Protein AF-A0A1I1WJ12-F1 (afdb_monomer_lite)

Organism: NCBI:txid673379

pLDDT: mean 83.32, std 11.8, range [38.59, 96.56]

Secondary structure (DSSP, 8-state):
-HHHHHHHHHTS--HHHHHHHHHHHHHHHHHHHHHHHHHHHHHHH-TTS--S---SSTTHHHHHHHHHHHHHHHTS-HHHHHHHHHHHHHHHHHHHHHHHH--S------HHHHTHHHHHHHHHHHHHHHEE-STTSPPPPPSSS--S-SSEEHHHHHHHHHHHHHHHHHHHHHHPPPHHHHHHHHHHS---------

Foldseek 3Di:
DVVVVVVVVLPPPDPVNVLVVLLVQLLVLLVCLVVLLCVLQCCVLPVPDDDPDDDPDRSPVSLVSNLVSLLSLLLRALQNLQCNLVVVLVVVVVVVCCVVVDPDPDDDDDCLLVVLSNVLSVVSNVLSQQEQNDPPDPRDQHPPDGGNPHPHYSVNSSVVSSVSSVVSSVSSNVSRDHSVVVVVVVVVPPPPDPPPPD

InterPro domains:
  IPR052962 Amino Acid Transporter AGT Superfamily [PTHR47547] (3-190)

Sequence (198 aa):
LLMFVVGCFFFLPFPAWSKFIGFITSAFAVSFAPGCLVVGAMRRQLPDQDRPFRLPGGDTIPLLAFFSSNLLVFWSTWSINEKMLIGLLVGYVVFVIYHVTTKHDTPPVDFKAGSWFPVWLAGMLALSYFGEVTPNQPADAGLVLQGGDGPIGVGLGALIIVVWSVLIYYYAMAVRLPSRRVASYVEKTPTDAPNTAG

Structure (mmCIF, N/CA/C/O backbone):
data_AF-A0A1I1WJ12-F1
#
_entry.id   AF-A0A1I1WJ12-F1
#
loop_
_atom_site.group_PDB
_atom_site.id
_atom_site.type_symbol
_atom_site.label_atom_id
_atom_site.label_alt_id
_atom_site.label_comp_id
_atom_site.label_asym_id
_atom_site.label_entity_id
_atom_site.label_seq_id
_atom_site.pdbx_PDB_ins_code
_atom_site.Cartn_x
_atom_site.Cartn_y
_atom_site.Cartn_z
_atom_site.occupancy
_atom_site.B_iso_or_equiv
_atom_site.auth_seq_id
_atom_site.auth_comp_id
_atom_site.auth_asym_id
_atom_site.auth_atom_id
_atom_site.pdbx_PDB_model_num
ATOM 1 N N . LEU A 1 1 ? 3.560 34.381 -10.776 1.00 77.19 1 LEU A N 1
ATOM 2 C CA . LEU A 1 1 ? 4.722 34.661 -11.655 1.00 77.19 1 LEU A CA 1
ATOM 3 C C . LEU A 1 1 ? 5.833 33.625 -11.485 1.00 77.19 1 LEU A C 1
ATOM 5 O O . LEU A 1 1 ? 6.104 32.925 -12.446 1.00 77.19 1 LEU A O 1
ATOM 9 N N . LEU A 1 2 ? 6.383 33.420 -10.280 1.00 84.75 2 LEU A N 1
ATOM 10 C CA . LEU A 1 2 ? 7.379 32.362 -10.020 1.00 84.75 2 LEU A CA 1
ATOM 11 C C . LEU A 1 2 ? 6.891 30.957 -10.437 1.00 84.75 2 LEU A C 1
ATOM 13 O O . LEU A 1 2 ? 7.524 30.309 -11.259 1.00 84.75 2 LEU A O 1
ATOM 17 N N . MET A 1 3 ? 5.715 30.531 -9.959 1.00 84.50 3 MET A N 1
ATOM 18 C CA . MET A 1 3 ? 5.103 29.237 -10.325 1.00 84.50 3 MET A CA 1
ATOM 19 C C . MET A 1 3 ? 4.821 29.098 -11.829 1.00 84.50 3 MET A C 1
ATOM 21 O O . MET A 1 3 ? 4.857 27.998 -12.363 1.00 84.50 3 MET A O 1
ATOM 25 N N . PHE A 1 4 ? 4.567 30.214 -12.520 1.00 86.62 4 PHE A N 1
ATOM 26 C CA . PHE A 1 4 ? 4.317 30.231 -13.962 1.00 86.62 4 PHE A CA 1
ATOM 27 C C . PHE A 1 4 ? 5.614 29.999 -14.747 1.00 86.62 4 PHE A C 1
ATOM 29 O O . PHE A 1 4 ? 5.659 29.134 -15.613 1.00 86.62 4 PHE A O 1
ATOM 36 N N . VAL A 1 5 ? 6.693 30.700 -14.384 1.00 87.25 5 VAL A N 1
ATOM 37 C CA . VAL A 1 5 ? 8.019 30.528 -15.003 1.00 87.25 5 VAL A CA 1
ATOM 38 C C . VAL A 1 5 ? 8.581 29.133 -14.723 1.00 87.25 5 VAL A C 1
ATOM 40 O O . VAL A 1 5 ? 9.084 28.478 -15.633 1.00 87.25 5 VAL A O 1
ATOM 43 N N . VAL A 1 6 ? 8.434 28.642 -13.488 1.00 81.94 6 VAL A N 1
ATOM 44 C CA . VAL A 1 6 ? 8.812 27.270 -13.119 1.00 81.94 6 VAL A CA 1
ATOM 45 C C . VAL A 1 6 ? 7.968 26.255 -13.898 1.00 81.94 6 VAL A C 1
ATOM 47 O O . VAL A 1 6 ? 8.523 25.328 -14.477 1.00 81.94 6 VAL A O 1
ATOM 50 N N . GLY A 1 7 ? 6.651 26.459 -14.005 1.00 78.62 7 GLY A N 1
ATOM 51 C CA . GLY A 1 7 ? 5.763 25.605 -14.798 1.00 78.62 7 GLY A CA 1
ATOM 52 C C . GLY A 1 7 ? 6.168 25.513 -16.274 1.00 78.62 7 GLY A C 1
ATOM 53 O O . GLY A 1 7 ? 6.273 24.411 -16.805 1.00 78.62 7 GLY A O 1
ATOM 54 N N . CYS A 1 8 ? 6.476 26.640 -16.926 1.00 82.31 8 CYS A N 1
ATOM 55 C CA . CYS A 1 8 ? 6.954 26.657 -18.314 1.00 82.31 8 CYS A CA 1
ATOM 56 C C . CYS A 1 8 ? 8.292 25.922 -18.497 1.00 82.31 8 CYS A C 1
ATOM 58 O O . CYS A 1 8 ? 8.480 25.247 -19.506 1.00 82.31 8 CYS A O 1
ATOM 60 N N . PHE A 1 9 ? 9.206 26.013 -17.525 1.00 79.44 9 PHE A N 1
ATOM 61 C CA . PHE A 1 9 ? 10.487 25.303 -17.567 1.00 79.44 9 PHE A CA 1
ATOM 62 C C . PHE A 1 9 ? 10.318 23.777 -17.457 1.00 79.44 9 PHE A C 1
ATOM 64 O O . PHE A 1 9 ? 11.009 23.031 -18.144 1.00 79.44 9 PHE A O 1
ATOM 71 N N . PHE A 1 10 ? 9.369 23.303 -16.642 1.00 69.56 10 PHE A N 1
ATOM 72 C CA . PHE A 1 10 ? 9.069 21.872 -16.494 1.00 69.56 10 PHE A CA 1
ATOM 73 C C . PHE A 1 10 ? 8.305 21.264 -17.683 1.00 69.56 10 PHE A C 1
ATOM 75 O O . PHE A 1 10 ? 8.353 20.051 -17.862 1.00 69.56 10 PHE A O 1
ATOM 82 N N . PHE A 1 11 ? 7.628 22.082 -18.497 1.00 72.50 11 PHE A N 1
ATOM 83 C CA . PHE A 1 11 ? 6.927 21.646 -19.716 1.00 72.50 11 PHE A CA 1
ATOM 84 C C . PHE A 1 11 ? 7.854 21.389 -20.914 1.00 72.50 11 PHE A C 1
ATOM 86 O O . PHE A 1 11 ? 7.422 20.813 -21.914 1.00 72.50 11 PHE A O 1
ATOM 93 N N . LEU A 1 12 ? 9.120 21.812 -20.840 1.00 77.69 12 LEU A N 1
ATOM 94 C CA . LEU A 1 12 ? 10.132 21.409 -21.815 1.00 77.69 12 LEU A CA 1
ATOM 95 C C . LEU A 1 12 ? 10.284 19.875 -21.780 1.00 77.69 12 LEU A C 1
ATOM 97 O O . LEU A 1 12 ? 10.202 19.290 -20.698 1.00 77.69 12 LEU A O 1
ATOM 101 N N . PRO A 1 13 ? 10.509 19.203 -22.929 1.00 69.19 13 PRO A N 1
ATOM 102 C CA . PRO A 1 13 ? 10.509 17.744 -23.042 1.00 69.19 13 PRO A CA 1
ATOM 103 C C . PRO A 1 13 ? 11.792 17.133 -22.457 1.00 69.19 13 PRO A C 1
ATOM 105 O O . PRO A 1 13 ? 12.586 16.496 -23.146 1.00 69.19 13 PRO A O 1
ATOM 108 N N . PHE A 1 14 ? 12.016 17.342 -21.163 1.00 66.88 14 PHE A N 1
ATOM 109 C CA . PHE A 1 14 ? 13.088 16.721 -20.412 1.00 66.88 14 PHE A CA 1
ATOM 110 C C . PHE A 1 14 ? 12.594 15.377 -19.852 1.00 66.88 14 PHE A C 1
ATOM 112 O O . PHE A 1 14 ? 11.534 15.334 -19.220 1.00 66.88 14 PHE A O 1
ATOM 119 N N . PRO A 1 15 ? 13.363 14.278 -19.989 1.00 65.88 15 PRO A N 1
ATOM 120 C CA . PRO A 1 15 ? 13.000 12.957 -19.457 1.00 65.88 15 PRO A CA 1
ATOM 121 C C . PRO A 1 15 ? 12.655 12.956 -17.957 1.00 65.88 15 PRO A C 1
ATOM 123 O O . PRO A 1 15 ? 11.903 12.105 -17.483 1.00 65.88 15 PRO A O 1
ATOM 126 N N . ALA A 1 16 ? 13.183 13.930 -17.209 1.00 69.38 16 ALA A N 1
ATOM 127 C CA . ALA A 1 16 ? 12.915 14.118 -15.789 1.00 69.38 16 ALA A CA 1
ATOM 128 C C . ALA A 1 16 ? 11.434 14.406 -15.478 1.00 69.38 16 ALA A C 1
ATOM 130 O O . ALA A 1 16 ? 10.934 13.924 -14.463 1.00 69.38 16 ALA A O 1
ATOM 131 N N . TRP A 1 17 ? 10.715 15.137 -16.341 1.00 75.62 17 TRP A N 1
ATOM 132 C CA . TRP A 1 17 ? 9.312 15.493 -16.098 1.00 75.62 17 TRP A CA 1
ATOM 133 C C . TRP A 1 17 ? 8.392 14.267 -16.135 1.00 75.62 17 TRP A C 1
ATOM 135 O O . TRP A 1 17 ? 7.598 14.063 -15.217 1.00 75.62 17 TRP A O 1
ATOM 145 N N . SER A 1 18 ? 8.569 13.398 -17.135 1.00 75.44 18 SER A N 1
ATOM 146 C CA . SER A 1 18 ? 7.814 12.142 -17.250 1.00 75.44 18 SER A CA 1
ATOM 147 C C . SER A 1 18 ? 8.037 11.229 -16.034 1.00 75.44 18 SER A C 1
ATOM 149 O O . SER A 1 18 ? 7.078 10.747 -15.428 1.00 75.44 18 SER A O 1
ATOM 151 N N . LYS A 1 19 ? 9.296 11.076 -15.587 1.00 76.12 19 LYS A N 1
ATOM 152 C CA . LYS A 1 19 ? 9.626 10.285 -14.385 1.00 76.12 19 LYS A CA 1
ATOM 153 C C . LYS A 1 19 ? 9.027 10.882 -13.103 1.00 76.12 19 LYS A C 1
ATOM 155 O O . LYS A 1 19 ? 8.568 10.139 -12.238 1.00 76.12 19 LYS A O 1
ATOM 160 N N . PHE A 1 20 ? 8.999 12.209 -12.983 1.00 82.19 20 PHE A N 1
ATOM 161 C CA . PHE A 1 20 ? 8.419 12.906 -11.834 1.00 82.19 20 PHE A CA 1
ATOM 162 C C . PHE A 1 20 ? 6.897 12.742 -11.751 1.00 82.19 20 PHE A C 1
ATOM 164 O O . PHE A 1 20 ? 6.379 12.433 -10.678 1.00 82.19 20 PHE A O 1
ATOM 171 N N . ILE A 1 21 ? 6.184 12.894 -12.874 1.00 83.06 21 ILE A N 1
ATOM 172 C CA . ILE A 1 21 ? 4.733 12.664 -12.915 1.00 83.06 21 ILE A CA 1
ATOM 173 C C . ILE A 1 21 ? 4.418 11.217 -12.532 1.00 83.06 21 ILE A C 1
ATOM 175 O O . ILE A 1 21 ? 3.558 11.002 -11.683 1.00 83.06 21 ILE A O 1
ATOM 179 N N . GLY A 1 22 ? 5.142 10.237 -13.087 1.00 82.75 22 GLY A N 1
ATOM 180 C CA . GLY A 1 22 ? 4.948 8.826 -12.737 1.00 82.75 22 GLY A CA 1
ATOM 181 C C . GLY A 1 22 ? 5.095 8.562 -11.234 1.00 82.75 22 GLY A C 1
ATOM 182 O O . GLY A 1 22 ? 4.268 7.869 -10.636 1.00 82.75 22 GLY A O 1
ATOM 183 N N . PHE A 1 23 ? 6.093 9.184 -10.596 1.00 85.56 23 PHE A N 1
ATOM 184 C CA . PHE A 1 23 ? 6.277 9.105 -9.146 1.00 85.56 23 PHE A CA 1
ATOM 185 C C . PHE A 1 23 ? 5.107 9.723 -8.373 1.00 85.56 23 PHE A C 1
ATOM 187 O O . PHE A 1 23 ? 4.558 9.078 -7.482 1.00 85.56 23 PHE A O 1
ATOM 194 N N . ILE A 1 24 ? 4.687 10.942 -8.723 1.00 88.88 24 ILE A N 1
ATOM 195 C CA . ILE A 1 24 ? 3.578 11.627 -8.044 1.00 88.88 24 ILE A CA 1
ATOM 196 C C . ILE A 1 24 ? 2.267 10.853 -8.187 1.00 88.88 24 ILE A C 1
ATOM 198 O O . ILE A 1 24 ? 1.548 10.676 -7.204 1.00 88.88 24 ILE A O 1
ATOM 202 N N . THR A 1 25 ? 1.951 10.370 -9.388 1.00 89.94 25 THR A N 1
ATOM 203 C CA . THR A 1 25 ? 0.729 9.602 -9.641 1.00 89.94 25 THR A CA 1
ATOM 204 C C . THR A 1 25 ? 0.700 8.323 -8.805 1.00 89.94 25 THR A C 1
ATOM 206 O O . THR A 1 25 ? -0.316 8.033 -8.172 1.00 89.94 25 THR A O 1
ATOM 209 N N . SER A 1 26 ? 1.825 7.609 -8.722 1.00 88.88 26 SER A N 1
ATOM 210 C CA . SER A 1 26 ? 1.968 6.424 -7.863 1.00 88.88 26 SER A CA 1
ATOM 211 C C . SER A 1 26 ? 1.794 6.763 -6.386 1.00 88.88 26 SER A C 1
ATOM 213 O O . SER A 1 26 ? 1.053 6.089 -5.670 1.00 88.88 26 SER A O 1
ATOM 215 N N . ALA A 1 27 ? 2.440 7.839 -5.930 1.00 91.38 27 ALA A N 1
ATOM 216 C CA . ALA A 1 27 ? 2.385 8.281 -4.543 1.00 91.38 27 ALA A CA 1
ATOM 217 C C . ALA A 1 27 ? 0.958 8.662 -4.128 1.00 91.38 27 ALA A C 1
ATOM 219 O O . ALA A 1 27 ? 0.509 8.292 -3.040 1.00 91.38 27 ALA A O 1
ATOM 220 N N . PHE A 1 28 ? 0.209 9.339 -5.002 1.00 93.00 28 PHE A N 1
ATOM 221 C CA . PHE A 1 28 ? -1.204 9.624 -4.764 1.00 93.00 28 PHE A CA 1
ATOM 222 C C . PHE A 1 28 ? -2.054 8.355 -4.753 1.00 93.00 28 PHE A C 1
ATOM 224 O O . PHE A 1 28 ? -2.885 8.198 -3.857 1.00 93.00 28 PHE A O 1
ATOM 231 N N . ALA A 1 29 ? -1.829 7.424 -5.684 1.00 92.75 29 ALA A N 1
ATOM 232 C CA . ALA A 1 29 ? -2.556 6.158 -5.715 1.00 92.75 29 ALA A CA 1
ATOM 233 C C . ALA A 1 29 ? -2.383 5.370 -4.403 1.00 92.75 29 ALA A C 1
ATOM 235 O O . ALA A 1 29 ? -3.376 4.931 -3.814 1.00 92.75 29 ALA A O 1
ATOM 236 N N . VAL A 1 30 ? -1.146 5.270 -3.898 1.00 93.44 30 VAL A N 1
ATOM 237 C CA . VAL A 1 30 ? -0.833 4.640 -2.603 1.00 93.44 30 VAL A CA 1
ATOM 238 C C . VAL A 1 30 ? -1.462 5.400 -1.438 1.00 93.44 30 VAL A C 1
ATOM 240 O O . VAL A 1 30 ? -1.969 4.776 -0.512 1.00 93.44 30 VAL A O 1
ATOM 243 N N . SER A 1 31 ? -1.471 6.733 -1.484 1.00 93.69 31 SER A N 1
ATOM 244 C CA . SER A 1 31 ? -2.021 7.568 -0.408 1.00 93.69 31 SER A CA 1
ATOM 245 C C . SER A 1 31 ? -3.541 7.430 -0.272 1.00 93.69 31 SER A C 1
ATOM 247 O O . SER A 1 31 ? -4.064 7.416 0.841 1.00 93.69 31 SER A O 1
ATOM 249 N N . PHE A 1 32 ? -4.265 7.291 -1.388 1.00 92.19 32 PHE A N 1
ATOM 250 C CA . PHE A 1 32 ? -5.726 7.150 -1.376 1.00 92.19 32 PHE A CA 1
ATOM 251 C C . PHE A 1 32 ? -6.212 5.708 -1.177 1.00 92.19 32 PHE A C 1
ATOM 253 O O . PHE A 1 32 ? -7.325 5.511 -0.688 1.00 92.19 32 PHE A O 1
ATOM 260 N N . ALA A 1 33 ? -5.389 4.702 -1.485 1.00 94.00 33 ALA A N 1
ATOM 261 C CA . ALA A 1 33 ? -5.746 3.288 -1.354 1.00 94.00 33 ALA A CA 1
ATOM 262 C C . ALA A 1 33 ? -6.243 2.890 0.062 1.00 94.00 33 ALA A C 1
ATOM 264 O O . ALA A 1 33 ? -7.325 2.300 0.165 1.00 94.00 33 ALA A O 1
ATOM 265 N N . PRO A 1 34 ? -5.563 3.252 1.172 1.00 93.06 34 PRO A N 1
ATOM 266 C CA . PRO A 1 34 ? -6.069 3.014 2.525 1.00 93.06 34 PRO A CA 1
ATOM 267 C C . PRO A 1 34 ? -7.442 3.639 2.790 1.00 93.06 34 PRO A C 1
ATOM 269 O O . PRO A 1 34 ? -8.258 3.047 3.495 1.00 93.06 34 PRO A O 1
ATOM 272 N N . GLY A 1 35 ? -7.732 4.804 2.200 1.00 91.62 35 GLY A N 1
ATOM 273 C CA . GLY A 1 35 ? -9.015 5.492 2.360 1.00 91.62 35 GLY A CA 1
ATOM 274 C C . GLY A 1 35 ? -10.199 4.638 1.903 1.00 91.62 35 GLY A C 1
ATOM 275 O O . GLY A 1 35 ? -11.240 4.607 2.561 1.00 91.62 35 GLY A O 1
ATOM 276 N N . CYS A 1 36 ? -10.021 3.858 0.835 1.00 92.44 36 CYS A N 1
ATOM 277 C CA . CYS A 1 36 ? -11.025 2.908 0.361 1.00 92.44 36 CYS A CA 1
ATOM 278 C C . CYS A 1 36 ? -11.329 1.831 1.418 1.00 92.44 36 CYS A C 1
ATOM 280 O O . CYS A 1 36 ? -12.490 1.528 1.700 1.00 92.44 36 CYS A O 1
ATOM 282 N N . LEU A 1 37 ? -10.292 1.286 2.055 1.00 92.81 37 LEU A N 1
ATOM 283 C CA . LEU A 1 37 ? -10.425 0.266 3.099 1.00 92.81 37 LEU A CA 1
ATOM 284 C C . LEU A 1 37 ? -11.099 0.828 4.356 1.00 92.81 37 LEU A C 1
ATOM 286 O O . LEU A 1 37 ? -11.952 0.163 4.946 1.00 92.81 37 LEU A O 1
ATOM 290 N N . VAL A 1 38 ? -10.783 2.074 4.723 1.00 91.31 38 VAL A N 1
ATOM 291 C CA . VAL A 1 38 ? -11.408 2.772 5.857 1.00 91.31 38 VAL A CA 1
ATOM 292 C C . VAL A 1 38 ? -12.920 2.876 5.672 1.00 91.31 38 VAL A C 1
ATOM 294 O O . VAL A 1 38 ? -13.663 2.586 6.608 1.00 91.31 38 VAL A O 1
ATOM 297 N N . VAL A 1 39 ? -13.408 3.203 4.471 1.00 91.12 39 VAL A N 1
ATOM 298 C CA . VAL A 1 39 ? -14.856 3.250 4.196 1.00 91.12 39 VAL A CA 1
ATOM 299 C C . VAL A 1 39 ? -15.514 1.886 4.445 1.00 91.12 39 VAL A C 1
ATOM 301 O O . VAL A 1 39 ? -16.571 1.822 5.081 1.00 91.12 39 VAL A O 1
ATOM 304 N N . GLY A 1 40 ? -14.885 0.798 3.990 1.00 90.81 40 GLY A N 1
ATOM 305 C CA . GLY A 1 40 ? -15.363 -0.572 4.210 1.00 90.81 40 GLY A CA 1
ATOM 306 C C . GLY A 1 40 ? -15.359 -0.987 5.686 1.00 90.81 40 GLY A C 1
ATOM 307 O O . GLY A 1 40 ? -16.322 -1.594 6.169 1.00 90.81 40 GLY A O 1
ATOM 308 N N . ALA A 1 41 ? -14.314 -0.618 6.429 1.00 91.25 41 ALA A N 1
ATOM 309 C CA . ALA A 1 41 ? -14.188 -0.910 7.854 1.00 91.25 41 ALA A CA 1
ATOM 310 C C . ALA A 1 41 ? -15.194 -0.107 8.698 1.00 91.25 41 ALA A C 1
ATOM 312 O O . ALA A 1 41 ? -15.935 -0.687 9.495 1.00 91.25 41 ALA A O 1
ATOM 313 N N . MET A 1 42 ? -15.304 1.204 8.464 1.00 89.12 42 MET A N 1
ATOM 314 C CA . MET A 1 42 ? -16.176 2.117 9.215 1.00 89.12 42 MET A CA 1
ATOM 315 C C . MET A 1 42 ? -17.664 1.811 9.027 1.00 89.12 42 MET A C 1
ATOM 317 O O . MET A 1 42 ? -18.465 2.007 9.938 1.00 89.12 42 MET A O 1
ATOM 321 N N . ARG A 1 43 ? -18.075 1.295 7.860 1.00 88.38 43 ARG A N 1
ATOM 322 C CA . ARG A 1 43 ? -19.446 0.784 7.636 1.00 88.38 43 ARG A CA 1
ATOM 323 C C . ARG A 1 43 ? -19.824 -0.346 8.587 1.00 88.38 43 ARG A C 1
ATOM 325 O O . ARG A 1 43 ? -20.974 -0.430 8.992 1.00 88.38 43 ARG A O 1
ATOM 332 N N . ARG A 1 44 ? -18.857 -1.189 8.949 1.00 88.62 44 ARG A N 1
ATOM 333 C CA . ARG A 1 44 ? -19.058 -2.348 9.830 1.00 88.62 44 ARG A CA 1
ATOM 334 C C . ARG A 1 44 ? -18.842 -2.016 11.300 1.00 88.62 44 ARG A C 1
ATOM 336 O O . ARG A 1 44 ? -19.443 -2.645 12.162 1.00 88.62 44 ARG A O 1
ATOM 343 N N . GLN A 1 45 ? -17.934 -1.089 11.586 1.00 88.75 45 GLN A N 1
ATOM 344 C CA . GLN A 1 45 ? -17.582 -0.709 12.952 1.00 88.75 45 GLN A CA 1
ATOM 345 C C . GLN A 1 45 ? -18.609 0.239 13.570 1.00 88.75 45 GLN A C 1
ATOM 347 O O . GLN A 1 45 ? -18.878 0.141 14.761 1.00 88.75 45 GLN A O 1
ATOM 352 N N . LEU A 1 46 ? -19.186 1.129 12.763 1.00 88.00 46 LEU A N 1
ATOM 353 C CA . LEU A 1 46 ? -20.099 2.178 13.210 1.00 88.00 46 LEU A CA 1
ATOM 354 C C . LEU A 1 46 ? -21.321 2.271 12.275 1.00 88.00 46 LEU A C 1
ATOM 356 O O . LEU A 1 46 ? -21.483 3.274 11.572 1.00 88.00 46 LEU A O 1
ATOM 360 N N . PRO A 1 47 ? -22.156 1.218 12.192 1.00 84.38 47 PRO A N 1
ATOM 361 C CA . PRO A 1 47 ? -23.296 1.186 11.273 1.00 84.38 47 PRO A CA 1
ATOM 362 C C . PRO A 1 47 ? -24.346 2.261 11.592 1.00 84.38 47 PRO A C 1
ATOM 364 O O . PRO A 1 47 ? -24.882 2.862 10.664 1.00 84.38 47 PRO A O 1
ATOM 367 N N . ASP A 1 48 ? -24.557 2.553 12.878 1.00 83.75 48 ASP A N 1
ATOM 368 C CA . ASP A 1 48 ? -25.622 3.441 13.370 1.00 83.75 48 ASP A CA 1
ATOM 369 C C . ASP A 1 48 ? -25.228 4.924 13.422 1.00 83.75 48 ASP A C 1
ATOM 371 O O . ASP A 1 48 ? -26.018 5.762 13.841 1.00 83.75 48 ASP A O 1
ATOM 375 N N . GLN A 1 49 ? -24.006 5.271 13.007 1.00 83.81 49 GLN A N 1
ATOM 376 C CA . GLN A 1 49 ? -23.586 6.672 12.941 1.00 83.81 49 GLN A CA 1
ATOM 377 C C . GLN A 1 49 ? -24.367 7.427 11.863 1.00 83.81 49 GLN A C 1
ATOM 379 O O . GLN A 1 49 ? -24.506 6.938 10.732 1.00 83.81 49 GLN A O 1
ATOM 384 N N . ASP A 1 50 ? -24.809 8.641 12.194 1.00 81.75 50 ASP A N 1
ATOM 385 C CA . ASP A 1 50 ? -25.452 9.539 11.241 1.00 81.75 50 ASP A CA 1
ATOM 386 C C . ASP A 1 50 ? -24.444 9.992 10.184 1.00 81.75 50 ASP A C 1
ATOM 388 O O . ASP A 1 50 ? -23.357 10.493 10.474 1.00 81.75 50 ASP A O 1
ATOM 392 N N . ARG A 1 51 ? -24.786 9.762 8.915 1.00 84.25 51 ARG A N 1
ATOM 393 C CA . ARG A 1 51 ? -23.902 10.019 7.775 1.00 84.25 51 ARG A CA 1
ATOM 394 C C . ARG A 1 51 ? -24.588 11.001 6.835 1.00 84.25 51 ARG A C 1
ATOM 396 O O . ARG A 1 51 ? -25.506 10.574 6.134 1.00 84.25 51 ARG A O 1
ATOM 403 N N . PRO A 1 52 ? -24.106 12.256 6.741 1.00 85.00 52 PRO A N 1
ATOM 404 C CA . PRO A 1 52 ? -24.616 13.229 5.772 1.00 85.00 52 PRO A CA 1
ATOM 405 C C . PRO A 1 52 ? -24.519 12.725 4.327 1.00 85.00 52 PRO A C 1
ATOM 407 O O . PRO A 1 52 ? -25.340 13.066 3.482 1.00 85.00 52 PRO A O 1
ATOM 410 N N . PHE A 1 53 ? -23.529 11.868 4.050 1.00 83.56 53 PHE A N 1
ATOM 411 C CA . PHE A 1 53 ? -23.338 11.222 2.759 1.00 83.56 53 PHE A CA 1
ATOM 412 C C . PHE A 1 53 ? -23.209 9.700 2.900 1.00 83.56 53 PHE A C 1
ATOM 414 O O . PHE A 1 53 ? -22.379 9.186 3.657 1.00 83.56 53 PHE A O 1
ATOM 421 N N . ARG A 1 54 ? -24.001 8.957 2.117 1.00 79.81 54 ARG A N 1
ATOM 422 C CA . ARG A 1 54 ? -23.960 7.491 2.040 1.00 79.81 54 ARG A CA 1
ATOM 423 C C . ARG A 1 54 ? -23.577 7.060 0.630 1.00 79.81 54 ARG A C 1
ATOM 425 O O . ARG A 1 54 ? -24.385 7.119 -0.286 1.00 79.81 54 ARG A O 1
ATOM 432 N N . LEU A 1 55 ? -22.344 6.580 0.473 1.00 82.81 55 LEU A N 1
ATOM 433 C CA . LEU A 1 55 ? -21.877 6.046 -0.806 1.00 82.81 55 LEU A CA 1
ATOM 434 C C . LEU A 1 55 ? -22.696 4.785 -1.192 1.00 82.81 55 LEU A C 1
ATOM 436 O O . LEU A 1 55 ? -22.720 3.828 -0.404 1.00 82.81 55 LEU A O 1
ATOM 440 N N . PRO A 1 56 ? -23.361 4.746 -2.359 1.00 81.62 56 PRO A N 1
ATOM 441 C CA . PRO A 1 56 ? -24.068 3.550 -2.820 1.00 81.62 56 PRO A CA 1
ATOM 442 C C . PRO A 1 56 ? -23.090 2.388 -3.083 1.00 81.62 56 PRO A C 1
ATOM 444 O O . PRO A 1 56 ? -21.877 2.568 -3.071 1.00 81.62 56 PRO A O 1
ATOM 447 N N . GLY A 1 57 ? -23.593 1.166 -3.277 1.00 79.19 57 GLY A N 1
ATOM 448 C CA . GLY A 1 57 ? -22.758 0.030 -3.703 1.00 79.19 57 GLY A CA 1
ATOM 449 C C . GLY A 1 57 ? -21.957 -0.694 -2.610 1.00 79.19 57 GLY A C 1
ATOM 450 O O . GLY A 1 57 ? -21.081 -1.485 -2.931 1.00 79.19 57 GLY A O 1
ATOM 451 N N . GLY A 1 58 ? -22.248 -0.491 -1.320 1.00 85.25 58 GLY A N 1
ATOM 452 C CA . GLY A 1 58 ? -21.696 -1.344 -0.252 1.00 85.25 58 GLY A CA 1
ATOM 453 C C . GLY A 1 58 ? -20.161 -1.423 -0.260 1.00 85.25 58 GLY A C 1
ATOM 454 O O . GLY A 1 58 ? -19.497 -0.400 -0.089 1.00 85.25 58 GLY A O 1
ATOM 455 N N . ASP A 1 59 ? -19.616 -2.626 -0.449 1.00 88.31 59 ASP A N 1
ATOM 456 C CA . ASP A 1 59 ? -18.170 -2.869 -0.551 1.00 88.31 59 ASP A CA 1
ATOM 457 C C . ASP A 1 59 ? -17.628 -2.830 -1.983 1.00 88.31 59 ASP A C 1
ATOM 459 O O . ASP A 1 59 ? -16.413 -2.775 -2.164 1.00 88.31 59 ASP A O 1
ATOM 463 N N . THR A 1 60 ? -18.487 -2.836 -3.007 1.00 91.44 60 THR A N 1
ATOM 464 C CA . THR A 1 60 ? -18.028 -2.937 -4.399 1.00 91.44 60 THR A CA 1
ATOM 465 C C . THR A 1 60 ? -17.282 -1.682 -4.830 1.00 91.44 60 THR A C 1
ATOM 467 O O . THR A 1 60 ? -16.200 -1.790 -5.397 1.00 91.44 60 THR A O 1
ATOM 470 N N . ILE A 1 61 ? -17.796 -0.490 -4.504 1.00 92.25 61 ILE A N 1
ATOM 471 C CA . ILE A 1 61 ? -17.124 0.773 -4.847 1.00 92.25 61 ILE A CA 1
ATOM 472 C C . ILE A 1 61 ? -15.777 0.911 -4.117 1.00 92.25 61 ILE A C 1
ATOM 474 O O . ILE A 1 61 ? -14.777 1.152 -4.793 1.00 92.25 61 ILE A O 1
ATOM 478 N N . PRO A 1 62 ? -15.688 0.713 -2.783 1.00 92.44 62 PRO A N 1
ATOM 479 C CA . PRO A 1 62 ? -14.401 0.681 -2.089 1.00 92.44 62 PRO A CA 1
ATOM 480 C C . PRO A 1 62 ? -13.402 -0.321 -2.677 1.00 92.44 62 PRO A C 1
ATOM 482 O O . PRO A 1 62 ? -12.230 0.009 -2.837 1.00 92.44 62 PRO A O 1
ATOM 485 N N . LEU A 1 63 ? -13.856 -1.529 -3.017 1.00 94.19 63 LEU A N 1
ATOM 486 C CA . LEU A 1 63 ? -13.000 -2.565 -3.583 1.00 94.19 63 LEU A CA 1
ATOM 487 C C . LEU A 1 63 ? -12.493 -2.190 -4.981 1.00 94.19 63 LEU A C 1
ATOM 489 O O . LEU A 1 63 ? -11.305 -2.336 -5.252 1.00 94.19 63 LEU A O 1
ATOM 493 N N . LEU A 1 64 ? -13.364 -1.672 -5.852 1.00 94.69 64 LEU A N 1
ATOM 494 C CA . LEU A 1 64 ? -12.982 -1.219 -7.193 1.00 94.69 64 LEU A CA 1
ATOM 495 C C . LEU A 1 64 ? -12.017 -0.033 -7.138 1.00 94.69 64 LEU A C 1
ATOM 497 O O . LEU A 1 64 ? -11.063 0.015 -7.913 1.00 94.69 64 LEU A O 1
ATOM 501 N N . ALA A 1 65 ? -12.226 0.899 -6.206 1.00 93.75 65 ALA A N 1
ATOM 502 C CA . ALA A 1 65 ? -11.318 2.020 -5.992 1.00 93.75 65 ALA A CA 1
ATOM 503 C C . ALA A 1 65 ? -9.939 1.539 -5.510 1.00 93.75 65 ALA A C 1
ATOM 505 O O . ALA A 1 65 ? -8.923 1.943 -6.069 1.00 93.75 65 ALA A O 1
ATOM 506 N N . PHE A 1 66 ? -9.902 0.608 -4.551 1.00 95.62 66 PHE A N 1
ATOM 507 C CA . PHE A 1 66 ? -8.655 0.010 -4.071 1.00 95.62 66 PHE A CA 1
ATOM 508 C C . PHE A 1 66 ? -7.915 -0.755 -5.177 1.00 95.62 66 PHE A C 1
ATOM 510 O O . PHE A 1 66 ? -6.709 -0.587 -5.353 1.00 95.62 66 PHE A O 1
ATOM 517 N N . PHE A 1 67 ? -8.646 -1.543 -5.969 1.00 95.50 67 PHE A N 1
ATOM 518 C CA . PHE A 1 67 ? -8.110 -2.221 -7.147 1.00 95.50 67 PHE A CA 1
ATOM 519 C C . PHE A 1 67 ? -7.513 -1.231 -8.155 1.00 95.50 67 PHE A C 1
ATOM 521 O O . PHE A 1 67 ? -6.388 -1.425 -8.610 1.00 95.50 67 PHE A O 1
ATOM 528 N N . SER A 1 68 ? -8.230 -0.148 -8.456 1.00 94.94 68 SER A N 1
ATOM 529 C CA . SER A 1 68 ? -7.776 0.885 -9.394 1.00 94.94 68 SER A CA 1
ATOM 530 C C . SER A 1 68 ? -6.491 1.556 -8.909 1.00 94.94 68 SER A C 1
ATOM 532 O O . SER A 1 68 ? -5.557 1.729 -9.689 1.00 94.94 68 SER A O 1
ATOM 534 N N . SER A 1 69 ? -6.395 1.865 -7.611 1.00 94.81 69 SER A N 1
ATOM 535 C CA . SER A 1 69 ? -5.159 2.379 -7.015 1.00 94.81 69 SER A CA 1
ATOM 536 C C . SER A 1 69 ? -3.995 1.396 -7.154 1.00 94.81 69 SER A C 1
ATOM 538 O O . SER A 1 69 ? -2.902 1.801 -7.542 1.00 94.81 69 SER A O 1
ATOM 540 N N . ASN A 1 70 ? -4.215 0.105 -6.893 1.00 94.62 70 ASN A N 1
ATOM 541 C CA . ASN A 1 70 ? -3.167 -0.909 -7.037 1.00 94.62 70 ASN A CA 1
ATOM 542 C C . ASN A 1 70 ? -2.727 -1.074 -8.497 1.00 94.62 70 ASN A C 1
ATOM 544 O O . ASN A 1 70 ? -1.544 -1.272 -8.759 1.00 94.62 70 ASN A O 1
ATOM 548 N N . LEU A 1 71 ? -3.650 -0.942 -9.449 1.00 92.69 71 LEU A N 1
ATOM 549 C CA . LEU A 1 71 ? -3.339 -1.009 -10.874 1.00 92.69 71 LEU A CA 1
ATOM 550 C C . LEU A 1 71 ? -2.471 0.173 -11.330 1.00 92.69 71 LEU A C 1
ATOM 552 O O . LEU A 1 71 ? -1.515 -0.032 -12.072 1.00 92.69 71 LEU A O 1
ATOM 556 N N . LEU A 1 72 ? -2.742 1.388 -10.835 1.00 91.44 72 LEU A N 1
ATOM 557 C CA . LEU A 1 72 ? -1.909 2.568 -11.111 1.00 91.44 72 LEU A CA 1
ATOM 558 C C . LEU A 1 72 ? -0.475 2.398 -10.599 1.00 91.44 72 LEU A C 1
ATOM 560 O O . LEU A 1 72 ? 0.479 2.774 -11.280 1.00 91.44 72 LEU A O 1
ATOM 564 N N . VAL A 1 73 ? -0.315 1.803 -9.415 1.00 90.94 73 VAL A N 1
ATOM 565 C CA . VAL A 1 73 ? 1.011 1.469 -8.881 1.00 90.94 73 VAL A CA 1
ATOM 566 C C . VAL A 1 73 ? 1.659 0.379 -9.733 1.00 90.94 73 VAL A C 1
ATOM 568 O O . VAL A 1 73 ? 2.816 0.510 -10.107 1.00 90.94 73 VAL A O 1
ATOM 571 N N . PHE A 1 74 ? 0.924 -0.669 -10.110 1.00 88.75 74 PHE A N 1
ATOM 572 C CA . PHE A 1 74 ? 1.464 -1.762 -10.924 1.00 88.75 74 PHE A CA 1
ATOM 573 C C . PHE A 1 74 ? 1.939 -1.310 -12.313 1.00 88.75 74 PHE A C 1
ATOM 575 O O . PHE A 1 74 ? 2.950 -1.803 -12.794 1.00 88.75 74 PHE A O 1
ATOM 582 N N . TRP A 1 75 ? 1.259 -0.351 -12.945 1.00 87.38 75 TRP A N 1
ATOM 583 C CA . TRP A 1 75 ? 1.690 0.228 -14.225 1.00 87.38 75 TRP A CA 1
ATOM 584 C C . TRP A 1 75 ? 2.882 1.176 -14.123 1.00 87.38 75 TRP A C 1
ATOM 586 O O . TRP A 1 75 ? 3.394 1.637 -15.142 1.00 87.38 75 TRP A O 1
ATOM 596 N N . SER A 1 76 ? 3.323 1.490 -12.913 1.00 85.56 76 SER A N 1
ATOM 597 C CA . SER A 1 76 ? 4.486 2.339 -12.720 1.00 85.56 76 SER A CA 1
ATOM 598 C C . SER A 1 76 ? 5.769 1.521 -12.822 1.00 85.56 76 SER A C 1
ATOM 600 O O . SER A 1 76 ? 5.822 0.350 -12.452 1.00 85.56 76 SER A O 1
ATOM 602 N N . THR A 1 77 ? 6.821 2.133 -13.364 1.00 83.69 77 THR A N 1
ATOM 603 C CA . THR A 1 77 ? 8.099 1.452 -13.597 1.00 83.69 77 THR A CA 1
ATOM 604 C C . THR A 1 77 ? 8.729 0.987 -12.284 1.00 83.69 77 THR A C 1
ATOM 606 O O . THR A 1 77 ? 8.637 1.674 -11.262 1.00 83.69 77 THR A O 1
ATOM 609 N N . TRP A 1 78 ? 9.458 -0.132 -12.335 1.00 85.44 78 TRP A N 1
ATOM 610 C CA . TRP A 1 78 ? 10.186 -0.697 -11.197 1.00 85.44 78 TRP A CA 1
ATOM 611 C C . TRP A 1 78 ? 10.996 0.346 -10.408 1.00 85.44 78 TRP A C 1
ATOM 613 O O . TRP A 1 78 ? 10.810 0.480 -9.202 1.00 85.44 78 TRP A O 1
ATOM 623 N N . SER A 1 79 ? 11.809 1.168 -11.084 1.00 83.81 79 SER A N 1
ATOM 624 C CA . SER A 1 79 ? 12.637 2.204 -10.435 1.00 83.81 79 SER A CA 1
ATOM 625 C C . SER A 1 79 ? 11.833 3.228 -9.611 1.00 83.81 79 SER A C 1
ATOM 627 O O . SER A 1 79 ? 12.383 3.840 -8.692 1.00 83.81 79 SER A O 1
ATOM 629 N N . ILE A 1 80 ? 10.548 3.440 -9.922 1.00 86.62 80 ILE A N 1
ATOM 630 C CA . ILE A 1 80 ? 9.646 4.301 -9.142 1.00 86.62 80 ILE A CA 1
ATOM 631 C C . ILE A 1 80 ? 9.105 3.521 -7.941 1.00 86.62 80 ILE A C 1
ATOM 633 O O . ILE A 1 80 ? 9.244 3.963 -6.797 1.00 86.62 80 ILE A O 1
ATOM 637 N N . ASN A 1 81 ? 8.513 2.355 -8.209 1.00 88.94 81 ASN A N 1
ATOM 638 C CA . ASN A 1 81 ? 7.835 1.540 -7.205 1.00 88.94 81 ASN A CA 1
ATOM 639 C C . ASN A 1 81 ? 8.775 1.069 -6.109 1.00 88.94 81 ASN A C 1
ATOM 641 O O . ASN A 1 81 ? 8.431 1.149 -4.936 1.00 88.94 81 ASN A O 1
ATOM 645 N N . GLU A 1 82 ? 9.969 0.629 -6.475 1.00 89.69 82 GLU A N 1
ATOM 646 C CA . GLU A 1 82 ? 10.973 0.168 -5.535 1.00 89.69 82 GLU A CA 1
ATOM 647 C C . GLU A 1 82 ? 11.308 1.254 -4.503 1.00 89.69 82 GLU A C 1
ATOM 649 O O . GLU A 1 82 ? 11.163 1.038 -3.301 1.00 89.69 82 GLU A O 1
ATOM 654 N N . LYS A 1 83 ? 11.687 2.454 -4.960 1.00 89.31 83 LYS A N 1
ATOM 655 C CA . LYS A 1 83 ? 12.061 3.572 -4.078 1.00 89.31 83 LYS A CA 1
ATOM 656 C C . LYS A 1 83 ? 10.898 3.985 -3.183 1.00 89.31 83 LYS A C 1
ATOM 658 O O . LYS A 1 83 ? 11.085 4.222 -1.991 1.00 89.31 83 LYS A O 1
ATOM 663 N N . MET A 1 84 ? 9.701 4.061 -3.757 1.00 91.94 84 MET A N 1
ATOM 664 C CA . MET A 1 84 ? 8.501 4.492 -3.051 1.00 91.94 84 MET A CA 1
ATOM 665 C C . MET A 1 84 ? 8.046 3.462 -2.007 1.00 91.94 84 MET A 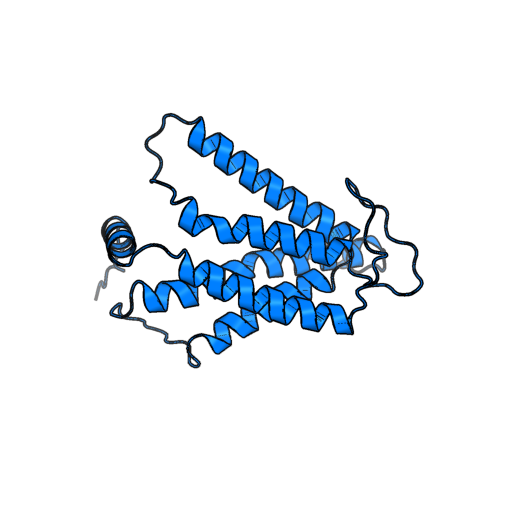C 1
ATOM 667 O O . MET A 1 84 ? 7.850 3.811 -0.844 1.00 91.94 84 MET A O 1
ATOM 671 N N . LEU A 1 85 ? 7.891 2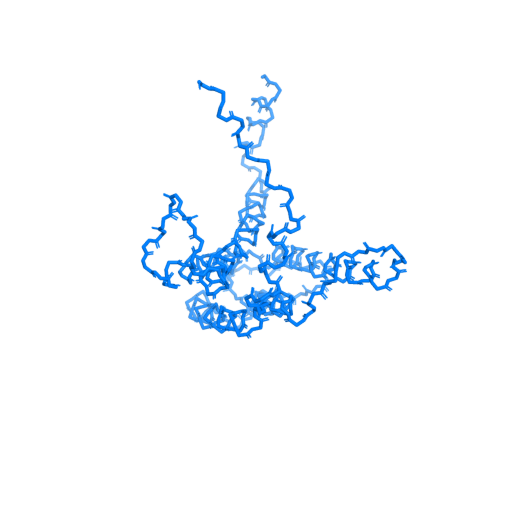.195 -2.399 1.00 92.81 85 LEU A N 1
ATOM 672 C CA . LEU A 1 85 ? 7.373 1.132 -1.536 1.00 92.81 85 LEU A CA 1
ATOM 673 C C . LEU A 1 85 ? 8.390 0.730 -0.464 1.00 92.81 85 LEU A C 1
ATOM 675 O O . LEU A 1 85 ? 8.000 0.561 0.690 1.00 92.81 85 LEU A O 1
ATOM 679 N N . ILE A 1 86 ? 9.686 0.643 -0.797 1.00 93.38 86 ILE A N 1
ATOM 680 C CA . ILE A 1 86 ? 10.737 0.415 0.207 1.00 93.38 86 ILE A CA 1
ATOM 681 C C . ILE A 1 86 ? 10.802 1.600 1.169 1.00 93.38 86 ILE A C 1
ATOM 683 O O . ILE A 1 86 ? 10.836 1.387 2.378 1.00 93.38 86 ILE A O 1
ATOM 687 N N . GLY A 1 87 ? 10.756 2.839 0.670 1.00 93.62 87 GLY A N 1
ATOM 688 C CA . GLY A 1 87 ? 10.726 4.030 1.522 1.00 93.62 87 GLY A CA 1
ATOM 689 C C . GLY A 1 87 ? 9.558 4.012 2.512 1.00 93.62 87 GLY A C 1
ATOM 690 O O . GLY A 1 87 ? 9.738 4.305 3.693 1.00 93.62 87 GLY A O 1
ATOM 691 N N . LEU A 1 88 ? 8.376 3.587 2.062 1.00 94.25 88 LEU A N 1
ATOM 692 C CA . LEU A 1 88 ? 7.192 3.467 2.909 1.00 94.25 88 LEU A CA 1
ATOM 693 C C . LEU A 1 88 ? 7.298 2.313 3.920 1.00 94.25 88 LEU A C 1
ATOM 695 O O . LEU A 1 88 ? 6.909 2.480 5.075 1.00 94.25 88 LEU A O 1
ATOM 699 N N . LEU A 1 89 ? 7.871 1.170 3.527 1.00 94.44 89 LEU A N 1
ATOM 700 C CA . LEU A 1 89 ? 8.170 0.059 4.437 1.00 94.44 89 LEU A CA 1
ATOM 701 C C . LEU A 1 89 ? 9.183 0.469 5.513 1.00 94.44 89 LEU A C 1
ATOM 703 O O . LEU A 1 89 ? 8.974 0.180 6.689 1.00 94.44 89 LEU A O 1
ATOM 707 N N . VAL A 1 90 ? 10.243 1.190 5.141 1.00 94.69 90 VAL A N 1
ATOM 708 C CA . VAL A 1 90 ? 11.216 1.749 6.092 1.00 94.69 90 VAL A CA 1
ATOM 709 C C . VAL A 1 90 ? 10.531 2.742 7.027 1.00 94.69 90 VAL A C 1
ATOM 711 O O . VAL A 1 90 ? 10.710 2.649 8.239 1.00 94.69 90 VAL A O 1
ATOM 714 N N . GLY A 1 91 ? 9.693 3.640 6.502 1.00 93.31 91 GLY A N 1
ATOM 715 C CA . GLY A 1 91 ? 8.897 4.563 7.313 1.00 93.31 91 GLY A CA 1
ATOM 716 C C . GLY A 1 91 ? 8.000 3.838 8.319 1.00 93.31 91 GLY A C 1
ATOM 717 O O . GLY A 1 91 ? 7.936 4.230 9.484 1.00 93.31 91 GLY A O 1
ATOM 718 N N . TYR A 1 92 ? 7.375 2.733 7.909 1.00 91.94 92 TYR A N 1
ATOM 719 C CA . TYR A 1 92 ? 6.594 1.877 8.801 1.00 91.94 92 TYR A CA 1
ATOM 720 C C . TYR A 1 92 ? 7.464 1.235 9.893 1.00 91.94 92 TYR A C 1
ATOM 722 O O . TYR A 1 92 ? 7.089 1.256 11.063 1.00 91.94 92 TYR A O 1
ATOM 730 N N . VAL A 1 93 ? 8.646 0.711 9.554 1.00 92.94 93 VAL A N 1
ATOM 731 C CA . VAL A 1 93 ? 9.587 0.150 10.542 1.00 92.94 93 VAL A CA 1
ATOM 732 C C . VAL A 1 93 ? 10.034 1.216 11.543 1.00 92.94 93 VAL A C 1
ATOM 734 O O . VAL A 1 93 ? 10.005 0.968 12.747 1.00 92.94 93 VAL A O 1
ATOM 737 N N . VAL A 1 94 ? 10.384 2.416 11.072 1.00 93.81 94 VAL A N 1
ATOM 738 C CA . VAL A 1 94 ? 10.745 3.553 11.933 1.00 93.81 94 VAL A CA 1
ATOM 739 C C . VAL A 1 94 ? 9.587 3.922 12.861 1.00 93.81 94 VAL A C 1
ATOM 741 O O . VAL A 1 94 ? 9.810 4.114 14.053 1.00 93.81 94 VAL A O 1
ATOM 744 N N . PHE A 1 95 ? 8.352 3.956 12.353 1.00 90.31 95 PHE A N 1
ATOM 745 C CA . PHE A 1 95 ? 7.154 4.185 13.162 1.00 90.31 95 PHE A CA 1
ATOM 746 C C . PHE A 1 95 ? 6.990 3.130 14.268 1.00 90.31 95 PHE A C 1
ATOM 748 O O . PHE A 1 95 ? 6.769 3.486 15.426 1.00 90.31 95 PHE A O 1
ATOM 755 N N . VAL A 1 96 ? 7.148 1.842 13.944 1.00 89.50 96 VAL A N 1
ATOM 756 C CA . VAL A 1 96 ? 7.056 0.751 14.929 1.00 89.50 96 VAL A CA 1
ATOM 757 C C . VAL A 1 96 ? 8.158 0.868 15.984 1.00 89.50 96 VAL A C 1
ATOM 759 O O . VAL A 1 96 ? 7.867 0.778 17.175 1.00 89.50 96 VAL A O 1
ATOM 762 N N . ILE A 1 97 ? 9.407 1.116 15.574 1.00 90.44 97 ILE A N 1
ATOM 763 C CA . ILE A 1 97 ? 10.533 1.308 16.500 1.00 90.44 97 ILE A CA 1
ATOM 764 C C . ILE A 1 97 ? 10.257 2.494 17.421 1.00 90.44 97 ILE A C 1
ATOM 766 O O . ILE A 1 97 ? 10.403 2.369 18.636 1.00 90.44 97 ILE A O 1
ATOM 770 N N . TYR A 1 98 ? 9.821 3.627 16.870 1.00 88.81 98 TYR A N 1
ATOM 771 C CA . TYR A 1 98 ? 9.493 4.814 17.651 1.00 88.81 98 TYR A CA 1
ATOM 772 C C . TYR A 1 98 ? 8.400 4.523 18.685 1.00 88.81 98 TYR A C 1
ATOM 774 O O . TYR A 1 98 ? 8.562 4.876 19.851 1.00 88.81 98 TYR A O 1
ATOM 782 N N . HIS A 1 99 ? 7.329 3.827 18.296 1.00 84.69 99 HIS A N 1
ATOM 783 C CA . HIS A 1 99 ? 6.227 3.497 19.201 1.00 84.69 99 HIS A CA 1
ATOM 784 C C . HIS A 1 99 ? 6.642 2.531 20.323 1.00 84.69 99 HIS A C 1
ATOM 786 O O . HIS A 1 99 ? 6.214 2.697 21.457 1.00 84.69 99 HIS A O 1
ATOM 792 N N . VAL A 1 100 ? 7.505 1.549 20.037 1.00 85.12 100 VAL A N 1
ATOM 793 C CA . VAL A 1 100 ? 7.973 0.571 21.040 1.00 85.12 100 VAL A CA 1
ATOM 794 C C . VAL A 1 100 ? 9.046 1.154 21.972 1.00 85.12 100 VAL A C 1
ATOM 796 O O . VAL A 1 100 ? 9.146 0.750 23.129 1.00 85.12 100 VAL A O 1
ATOM 799 N N . THR A 1 101 ? 9.866 2.090 21.489 1.00 86.00 101 THR A N 1
ATOM 800 C CA . THR A 1 101 ? 10.975 2.682 22.265 1.00 86.00 101 THR A CA 1
ATOM 801 C C . THR A 1 101 ? 10.566 3.917 23.067 1.00 86.00 101 THR A C 1
ATOM 803 O O . THR A 1 101 ? 11.203 4.240 24.074 1.00 86.00 101 THR A O 1
ATOM 806 N N . THR A 1 102 ? 9.505 4.609 22.653 1.00 82.00 102 THR A N 1
ATOM 807 C CA . THR A 1 102 ? 9.043 5.838 23.298 1.00 82.00 102 THR A CA 1
ATOM 808 C C . THR A 1 102 ? 8.227 5.531 24.551 1.00 82.00 102 THR A C 1
ATOM 810 O O . THR A 1 102 ? 7.255 4.789 24.514 1.00 82.00 102 THR A O 1
ATOM 813 N N . LYS A 1 103 ? 8.596 6.156 25.675 1.00 66.88 103 LYS A N 1
ATOM 814 C CA . LYS A 1 103 ? 7.927 5.997 26.983 1.00 66.88 103 LYS A CA 1
ATOM 815 C C . LYS A 1 103 ? 6.722 6.925 27.198 1.00 66.88 103 LYS A C 1
ATOM 817 O O . LYS A 1 103 ? 6.165 6.948 28.291 1.00 66.88 103 LYS A O 1
ATOM 822 N N . HIS A 1 104 ? 6.361 7.733 26.201 1.00 67.94 104 HIS A N 1
ATOM 823 C CA . HIS A 1 104 ? 5.183 8.596 26.275 1.00 67.94 104 HIS A CA 1
ATOM 824 C C . HIS A 1 104 ? 3.898 7.776 26.163 1.00 67.94 104 HIS A C 1
ATOM 826 O O . HIS A 1 104 ? 3.869 6.752 25.479 1.00 67.94 104 HIS A O 1
ATOM 832 N N . ASP A 1 105 ? 2.843 8.278 26.806 1.00 62.41 105 ASP A N 1
ATOM 833 C CA . ASP A 1 105 ? 1.486 7.728 26.795 1.00 62.41 105 ASP A CA 1
ATOM 834 C C . ASP A 1 105 ? 0.868 7.901 25.394 1.00 62.41 105 ASP A C 1
ATOM 836 O O . ASP A 1 105 ? 0.064 8.791 25.116 1.00 62.41 105 ASP A O 1
ATOM 840 N N . THR A 1 106 ? 1.378 7.121 24.443 1.00 62.84 106 THR A N 1
ATOM 841 C CA . THR A 1 106 ? 0.898 7.102 23.066 1.00 62.84 106 THR A CA 1
ATOM 842 C C . THR A 1 106 ? -0.365 6.245 22.999 1.00 62.84 106 THR A C 1
ATOM 844 O O . THR A 1 106 ? -0.441 5.214 23.672 1.00 62.84 106 THR A O 1
ATOM 847 N N . PRO A 1 107 ? -1.379 6.638 22.204 1.00 67.75 107 PRO A N 1
ATOM 848 C CA . PRO A 1 107 ? -2.589 5.841 22.056 1.00 67.75 107 PRO A CA 1
ATOM 849 C C . PRO A 1 107 ? -2.243 4.394 21.680 1.00 67.75 107 PRO A C 1
ATOM 851 O O . PRO A 1 107 ? -1.379 4.192 20.822 1.00 67.75 107 PRO A O 1
ATOM 854 N N . PRO A 1 108 ? -2.897 3.384 22.282 1.00 70.00 108 PRO A N 1
ATOM 855 C CA . PRO A 1 108 ? -2.546 1.992 22.041 1.00 70.00 108 PRO A CA 1
ATOM 856 C C . PRO A 1 108 ? -2.778 1.636 20.569 1.00 70.00 108 PRO A C 1
ATOM 858 O O . PRO A 1 108 ? -3.918 1.629 20.089 1.00 70.00 108 PRO A O 1
ATOM 861 N N . VAL A 1 109 ? -1.689 1.338 19.856 1.00 73.25 109 VAL A N 1
ATOM 862 C CA . VAL A 1 109 ? -1.728 0.912 18.455 1.00 73.25 109 VAL A CA 1
ATOM 863 C C . VAL A 1 109 ? -2.087 -0.568 18.394 1.00 73.25 109 VAL A C 1
ATOM 865 O O . VAL A 1 109 ? -1.437 -1.424 18.993 1.00 73.25 109 VAL A O 1
ATOM 868 N N . ASP A 1 110 ? -3.136 -0.888 17.640 1.00 82.31 110 ASP A N 1
ATOM 869 C CA . ASP A 1 110 ? -3.533 -2.271 17.399 1.00 82.31 110 ASP A CA 1
ATOM 870 C C . ASP A 1 110 ? -2.745 -2.829 16.205 1.00 82.31 110 ASP A C 1
ATOM 872 O O . ASP A 1 110 ? -3.127 -2.677 15.042 1.00 82.31 110 ASP A O 1
ATOM 876 N N . PHE A 1 111 ? -1.608 -3.465 16.498 1.00 83.50 111 PHE A N 1
ATOM 877 C CA . PHE A 1 111 ? -0.731 -4.053 15.480 1.00 83.50 111 PHE A CA 1
ATOM 878 C C . PHE A 1 111 ? -1.435 -5.103 14.616 1.00 83.50 111 PHE A C 1
ATOM 880 O O . PHE A 1 111 ? -1.095 -5.262 13.444 1.00 83.50 111 PHE A O 1
ATOM 887 N N . LYS A 1 112 ? -2.446 -5.800 15.156 1.00 85.69 112 LYS A N 1
ATOM 888 C CA . LYS A 1 112 ? -3.228 -6.768 14.383 1.00 85.69 112 LYS A CA 1
ATOM 889 C C . LYS A 1 112 ? -4.055 -6.043 13.328 1.00 85.69 112 LYS A C 1
ATOM 891 O O . LYS A 1 112 ? -3.973 -6.402 12.154 1.00 85.69 112 LYS A O 1
ATOM 896 N N . ALA A 1 113 ? -4.770 -4.990 13.725 1.00 86.38 113 ALA A N 1
ATOM 897 C CA . ALA A 1 113 ? -5.555 -4.175 12.802 1.00 86.38 113 ALA A CA 1
ATOM 898 C C . ALA A 1 113 ? -4.699 -3.399 11.789 1.00 86.38 113 ALA A C 1
ATOM 900 O O . ALA A 1 113 ? -5.171 -3.135 10.688 1.00 86.38 113 ALA A O 1
ATOM 901 N N . GLY A 1 114 ? -3.449 -3.069 12.126 1.00 87.81 114 GLY A N 1
ATOM 902 C CA . GLY A 1 114 ? -2.495 -2.429 11.213 1.00 87.81 114 GLY A CA 1
ATOM 903 C C . GLY A 1 114 ? -1.731 -3.388 10.289 1.00 87.81 114 GLY A C 1
ATOM 904 O O . GLY A 1 114 ? -1.142 -2.940 9.309 1.00 87.81 114 GLY A O 1
ATOM 905 N N . SER A 1 115 ? -1.747 -4.700 10.556 1.00 92.50 115 SER A N 1
ATOM 906 C CA . SER A 1 115 ? -0.884 -5.681 9.872 1.00 92.50 115 SER A CA 1
ATOM 907 C C . SER A 1 115 ? -1.113 -5.806 8.361 1.00 92.50 115 SER A C 1
ATOM 909 O O . SER A 1 115 ? -0.201 -6.196 7.636 1.00 92.50 115 SER A O 1
ATOM 911 N N . TRP A 1 116 ? -2.302 -5.462 7.858 1.00 93.94 116 TRP A N 1
ATOM 912 C CA . TRP A 1 116 ? -2.606 -5.526 6.424 1.00 93.94 116 TRP A CA 1
ATOM 913 C C . TRP A 1 116 ? -1.767 -4.549 5.598 1.00 93.94 116 TRP A C 1
ATOM 915 O O . TRP A 1 116 ? -1.486 -4.844 4.442 1.00 93.94 116 TRP A O 1
ATOM 925 N N . PHE A 1 117 ? -1.345 -3.421 6.174 1.00 93.06 117 PHE A N 1
ATOM 926 C CA . PHE A 1 117 ? -0.610 -2.382 5.459 1.00 93.06 117 PHE A CA 1
ATOM 927 C C . PHE A 1 117 ? 0.793 -2.837 5.025 1.00 93.06 117 PHE A C 1
ATOM 929 O O . PHE A 1 117 ? 1.057 -2.825 3.823 1.00 93.06 117 PHE A O 1
ATOM 936 N N . PRO A 1 118 ? 1.685 -3.317 5.919 1.00 93.81 118 PRO A N 1
ATOM 937 C CA . PRO A 1 118 ? 2.987 -3.831 5.493 1.00 93.81 118 PRO A CA 1
ATOM 938 C C . PRO A 1 118 ? 2.866 -5.072 4.600 1.00 93.81 118 PRO A C 1
ATOM 940 O O . PRO A 1 118 ? 3.655 -5.218 3.671 1.00 93.81 118 PRO A O 1
ATOM 943 N N . VAL A 1 119 ? 1.866 -5.937 4.824 1.00 95.38 119 VAL A N 1
ATOM 944 C CA . VAL A 1 119 ? 1.611 -7.102 3.957 1.00 95.38 119 VAL A CA 1
ATOM 945 C C . VAL A 1 119 ? 1.234 -6.650 2.546 1.00 95.38 119 VAL A C 1
ATOM 947 O O . VAL A 1 119 ? 1.8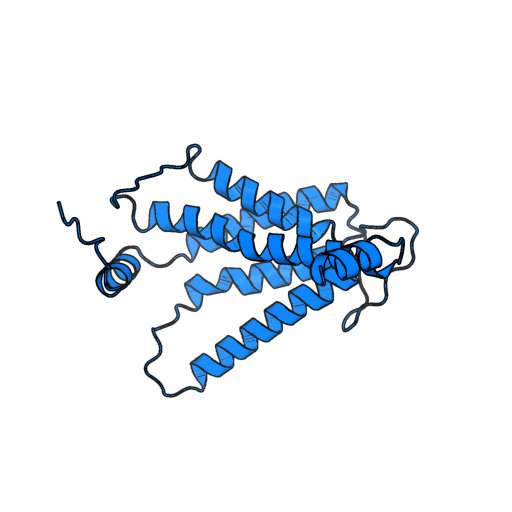02 -7.145 1.575 1.00 95.38 119 VAL A O 1
ATOM 950 N N . TRP A 1 120 ? 0.329 -5.676 2.425 1.00 95.81 120 TRP A N 1
ATOM 951 C CA . TRP A 1 120 ? -0.064 -5.076 1.152 1.00 95.81 120 TRP A CA 1
ATOM 952 C C . TRP A 1 120 ? 1.126 -4.448 0.424 1.00 95.81 120 TRP A C 1
ATOM 954 O O . TRP A 1 120 ? 1.333 -4.755 -0.748 1.00 95.81 120 TRP A O 1
ATOM 964 N N . LEU A 1 121 ? 1.934 -3.636 1.115 1.00 94.94 121 LEU A N 1
ATOM 965 C CA . LEU A 1 121 ? 3.121 -2.999 0.536 1.00 94.94 121 LEU A CA 1
ATOM 966 C C . LEU A 1 121 ? 4.164 -4.015 0.073 1.00 94.94 121 LEU A C 1
ATOM 968 O O . LEU A 1 121 ? 4.688 -3.887 -1.031 1.00 94.94 121 LEU A O 1
ATOM 972 N N . ALA A 1 122 ? 4.442 -5.037 0.884 1.00 94.38 122 ALA A N 1
ATOM 973 C CA . ALA A 1 122 ? 5.382 -6.094 0.531 1.00 94.38 122 ALA A CA 1
ATOM 974 C C . ALA A 1 122 ? 4.900 -6.896 -0.685 1.00 94.38 122 ALA A C 1
ATOM 976 O O . ALA A 1 122 ? 5.684 -7.171 -1.589 1.00 94.38 122 ALA A O 1
ATOM 977 N N . GLY A 1 123 ? 3.606 -7.223 -0.749 1.00 93.94 123 GLY A N 1
ATOM 978 C CA . GLY A 1 123 ? 3.038 -7.892 -1.915 1.00 93.94 123 GLY A CA 1
ATOM 979 C C . GLY A 1 123 ? 3.051 -7.013 -3.162 1.00 93.94 123 GLY A C 1
ATOM 980 O O . GLY A 1 123 ? 3.429 -7.493 -4.220 1.00 93.94 123 GLY A O 1
ATOM 981 N N . MET A 1 124 ? 2.737 -5.718 -3.050 1.00 94.50 124 MET A N 1
ATOM 982 C CA . MET A 1 124 ? 2.852 -4.779 -4.174 1.00 94.50 124 MET A CA 1
ATOM 983 C C . MET A 1 124 ? 4.298 -4.653 -4.669 1.00 94.50 124 MET A C 1
ATOM 985 O O . MET A 1 124 ? 4.528 -4.634 -5.876 1.00 94.50 124 MET A O 1
ATOM 989 N N . LEU A 1 125 ? 5.274 -4.626 -3.757 1.00 92.38 125 LEU A N 1
ATOM 990 C CA . LEU A 1 125 ? 6.694 -4.602 -4.103 1.00 92.38 125 LEU A CA 1
ATOM 991 C C . LEU A 1 125 ? 7.108 -5.894 -4.817 1.00 92.38 125 LEU A C 1
ATOM 993 O O . LEU A 1 125 ? 7.757 -5.828 -5.854 1.00 92.38 125 LEU A O 1
ATOM 997 N N . ALA A 1 126 ? 6.687 -7.058 -4.315 1.00 91.50 126 ALA A N 1
ATOM 998 C CA . ALA A 1 126 ? 6.962 -8.346 -4.948 1.00 91.50 126 ALA A CA 1
ATOM 999 C C . ALA A 1 126 ? 6.305 -8.459 -6.333 1.00 91.50 126 ALA A C 1
ATOM 1001 O O . ALA A 1 126 ? 6.951 -8.861 -7.296 1.00 91.50 126 ALA A O 1
ATOM 1002 N N . LEU A 1 127 ? 5.040 -8.055 -6.466 1.00 90.81 127 LEU A N 1
ATOM 1003 C CA . LEU A 1 127 ? 4.337 -8.044 -7.749 1.00 90.81 127 LEU A CA 1
ATOM 1004 C C . LEU A 1 127 ? 4.998 -7.098 -8.748 1.00 90.81 127 LEU A C 1
ATOM 1006 O O . LEU A 1 127 ? 5.122 -7.448 -9.915 1.00 90.81 127 LEU A O 1
ATOM 1010 N N . SER A 1 128 ? 5.464 -5.934 -8.294 1.00 88.25 128 SER A N 1
ATOM 1011 C CA . SER A 1 128 ? 6.222 -5.018 -9.143 1.00 88.25 128 SER A CA 1
ATOM 1012 C C . SER A 1 128 ? 7.608 -5.562 -9.496 1.00 88.25 128 SER A C 1
ATOM 1014 O O . SER A 1 128 ? 8.101 -5.246 -10.572 1.00 88.25 128 SER A O 1
ATOM 1016 N N . TYR A 1 129 ? 8.232 -6.359 -8.625 1.00 85.81 129 TYR A N 1
ATOM 1017 C CA . TYR A 1 129 ? 9.542 -6.972 -8.867 1.00 85.81 129 TYR A CA 1
ATOM 1018 C C . TYR A 1 129 ? 9.470 -8.020 -9.981 1.00 85.81 129 TYR A C 1
ATOM 1020 O O . TYR A 1 129 ? 10.335 -8.061 -10.854 1.00 85.81 129 TYR A O 1
ATOM 1028 N N . PHE A 1 130 ? 8.413 -8.838 -9.962 1.00 85.00 130 PHE A N 1
ATOM 1029 C CA . PHE A 1 130 ? 8.148 -9.872 -10.967 1.00 85.00 130 PHE A CA 1
ATOM 1030 C C . PHE A 1 130 ? 7.338 -9.378 -12.177 1.00 85.00 130 PHE A C 1
ATOM 1032 O O . PHE A 1 130 ? 7.098 -10.156 -13.101 1.00 85.00 130 PHE A O 1
ATOM 1039 N N . GLY A 1 131 ? 6.894 -8.122 -12.163 1.00 81.75 131 GLY A N 1
ATOM 1040 C CA . GLY A 1 131 ? 6.143 -7.489 -13.242 1.00 81.75 131 GLY A CA 1
ATOM 1041 C C . GLY A 1 131 ? 7.052 -6.993 -14.357 1.00 81.75 131 GLY A C 1
ATOM 1042 O O . GLY A 1 131 ? 8.000 -6.266 -14.088 1.00 81.75 131 GLY A O 1
ATOM 1043 N N . GLU A 1 132 ? 6.717 -7.325 -15.600 1.00 76.44 132 GLU A N 1
ATOM 1044 C CA . GLU A 1 132 ? 7.286 -6.713 -16.801 1.00 76.44 132 GLU A CA 1
ATOM 1045 C C . GLU A 1 132 ? 6.267 -5.717 -17.360 1.00 76.44 132 GLU A C 1
ATOM 1047 O O . GLU A 1 132 ? 5.247 -6.076 -17.960 1.00 76.44 132 GLU A O 1
ATOM 1052 N N . VAL A 1 133 ? 6.528 -4.433 -17.116 1.00 67.31 133 VAL A N 1
ATOM 1053 C CA . VAL A 1 133 ? 5.679 -3.334 -17.606 1.00 67.31 133 VAL A CA 1
ATOM 1054 C C . VAL A 1 133 ? 6.201 -2.775 -18.930 1.00 67.31 133 VAL A C 1
ATOM 1056 O O . VAL A 1 133 ? 5.422 -2.230 -19.711 1.00 67.31 133 VAL A O 1
ATOM 1059 N N . THR A 1 134 ? 7.491 -2.960 -19.223 1.00 64.12 134 THR A N 1
ATOM 1060 C CA . THR A 1 134 ? 8.131 -2.408 -20.420 1.00 64.12 134 THR A CA 1
ATOM 1061 C C . THR A 1 134 ? 8.755 -3.508 -21.281 1.00 64.12 134 THR A C 1
ATOM 1063 O O . THR A 1 134 ? 9.965 -3.726 -21.214 1.00 64.12 134 THR A O 1
ATOM 1066 N N . PRO A 1 135 ? 7.965 -4.176 -22.140 1.00 57.56 135 PRO A N 1
ATOM 1067 C CA . PRO A 1 135 ? 8.507 -5.147 -23.077 1.00 57.56 135 PRO A CA 1
ATOM 1068 C C . PRO A 1 135 ? 9.538 -4.477 -23.991 1.00 57.56 135 PRO A C 1
ATOM 1070 O O . PRO A 1 135 ? 9.223 -3.494 -24.666 1.00 57.56 135 PRO A O 1
ATOM 1073 N N . ASN A 1 136 ? 10.746 -5.039 -24.067 1.00 54.69 136 ASN A N 1
ATOM 1074 C CA . ASN A 1 136 ? 11.841 -4.607 -24.953 1.00 54.69 136 ASN A CA 1
ATOM 1075 C C . ASN A 1 136 ? 12.578 -3.303 -24.576 1.00 54.69 136 ASN A C 1
ATOM 1077 O O . ASN A 1 136 ? 13.270 -2.737 -25.427 1.00 54.69 136 ASN A O 1
ATOM 1081 N N . GLN A 1 137 ? 12.489 -2.824 -23.332 1.00 61.75 137 GLN A N 1
ATOM 1082 C CA . GLN A 1 137 ? 13.470 -1.867 -22.797 1.00 61.75 137 GLN A CA 1
ATOM 1083 C C . GLN A 1 137 ? 14.281 -2.532 -21.682 1.00 61.75 137 GLN A C 1
ATOM 1085 O O . GLN A 1 137 ? 13.717 -3.333 -20.944 1.00 61.75 137 GLN A O 1
ATOM 1090 N N . PRO A 1 138 ? 15.586 -2.233 -21.548 1.00 60.34 138 PRO A N 1
ATOM 1091 C CA . PRO A 1 138 ? 16.365 -2.745 -20.426 1.00 60.34 138 PRO A CA 1
ATOM 1092 C C . PRO A 1 138 ? 15.728 -2.290 -19.108 1.00 60.34 138 PRO A C 1
ATOM 1094 O O . PRO A 1 138 ? 15.351 -1.118 -19.002 1.00 60.34 138 PRO A O 1
ATOM 1097 N N . ALA A 1 139 ? 15.621 -3.186 -18.118 1.00 62.78 139 ALA A N 1
ATOM 1098 C CA . ALA A 1 139 ? 15.176 -2.810 -16.782 1.00 62.78 139 ALA A CA 1
ATOM 1099 C C . ALA A 1 139 ? 15.950 -1.588 -16.289 1.00 62.78 139 ALA A C 1
ATOM 1101 O O . ALA A 1 139 ? 17.186 -1.571 -16.247 1.00 62.78 139 ALA A O 1
ATOM 1102 N N . ASP A 1 140 ? 15.206 -0.554 -15.896 1.00 67.19 140 ASP A N 1
ATOM 1103 C CA . ASP A 1 140 ? 15.779 0.581 -15.188 1.00 67.19 140 ASP A CA 1
ATOM 1104 C C . ASP A 1 140 ? 16.469 0.048 -13.924 1.00 67.19 140 ASP A C 1
ATOM 1106 O O . ASP A 1 140 ? 15.838 -0.619 -13.098 1.00 67.19 140 ASP A O 1
ATOM 1110 N N . ALA A 1 141 ? 17.758 0.362 -13.762 1.00 66.75 141 ALA A N 1
ATOM 1111 C CA . ALA A 1 141 ? 18.527 -0.062 -12.601 1.00 66.75 141 ALA A CA 1
ATOM 1112 C C . ALA A 1 141 ? 17.825 0.386 -11.310 1.00 66.75 141 ALA A C 1
ATOM 1114 O O . ALA A 1 141 ? 17.647 1.585 -11.055 1.00 66.75 141 ALA A O 1
ATOM 1115 N N . GLY A 1 142 ? 17.416 -0.597 -10.510 1.00 68.88 142 GLY A N 1
ATOM 1116 C CA . GLY A 1 142 ? 16.872 -0.352 -9.186 1.00 68.88 142 GLY A CA 1
ATOM 1117 C C . GLY A 1 142 ? 17.923 0.214 -8.233 1.00 68.88 142 GLY A C 1
ATOM 1118 O O . GLY A 1 142 ? 19.128 0.073 -8.447 1.00 68.88 142 GLY A O 1
ATOM 1119 N N . LEU A 1 143 ? 17.466 0.891 -7.183 1.00 76.31 143 LEU A N 1
ATOM 1120 C CA . LEU A 1 143 ? 18.333 1.511 -6.179 1.00 76.31 143 LEU A CA 1
ATOM 1121 C C . LEU A 1 143 ? 18.904 0.483 -5.187 1.00 76.31 143 LEU A C 1
ATOM 1123 O O . LEU A 1 143 ? 20.043 0.614 -4.752 1.00 76.31 143 LEU A O 1
ATOM 1127 N N . VAL A 1 144 ? 18.102 -0.510 -4.812 1.00 77.62 144 VAL A N 1
ATOM 1128 C CA . VAL A 1 144 ? 18.348 -1.511 -3.761 1.00 77.62 144 VAL A CA 1
ATOM 1129 C C . VAL A 1 144 ? 18.264 -2.937 -4.325 1.00 77.62 144 VAL A C 1
ATOM 1131 O O . VAL A 1 144 ? 19.047 -3.805 -3.950 1.00 77.62 144 VAL A O 1
ATOM 1134 N N . LEU A 1 145 ? 17.328 -3.184 -5.234 1.00 78.38 145 LEU A N 1
ATOM 1135 C CA . LEU A 1 145 ? 16.954 -4.462 -5.818 1.00 78.38 145 LEU A CA 1
ATOM 1136 C C . LEU A 1 145 ? 16.847 -4.302 -7.339 1.00 78.38 145 LEU A C 1
ATOM 1138 O O . LEU A 1 145 ? 16.162 -3.414 -7.842 1.00 78.38 145 LEU A O 1
ATOM 1142 N N . GLN A 1 146 ? 17.490 -5.195 -8.087 1.00 77.25 146 GLN A N 1
ATOM 1143 C CA . GLN A 1 146 ? 17.359 -5.246 -9.545 1.00 77.25 146 GLN A CA 1
ATOM 1144 C C . GLN A 1 146 ? 16.166 -6.140 -9.905 1.00 77.25 146 GLN A C 1
ATOM 1146 O O . GLN A 1 146 ? 16.206 -7.344 -9.650 1.00 77.25 146 GLN A O 1
ATOM 1151 N N . GLY A 1 147 ? 15.095 -5.537 -10.425 1.00 76.38 147 GLY A N 1
ATOM 1152 C CA . GLY A 1 147 ? 13.833 -6.190 -10.782 1.00 76.38 147 GLY A CA 1
ATOM 1153 C C . GLY A 1 147 ? 13.144 -5.478 -11.948 1.00 76.38 147 GLY A C 1
ATOM 1154 O O . GLY A 1 147 ? 13.691 -4.522 -12.496 1.00 76.38 147 GLY A O 1
ATOM 1155 N N . GLY A 1 148 ? 11.948 -5.937 -12.322 1.00 73.75 148 GLY A N 1
ATOM 1156 C CA . GLY A 1 148 ? 11.182 -5.377 -13.446 1.00 73.75 148 GLY A CA 1
ATOM 1157 C C . GLY A 1 148 ? 11.282 -6.148 -14.771 1.00 73.75 148 GLY A C 1
ATOM 1158 O O . GLY A 1 148 ? 10.617 -5.761 -15.727 1.00 73.75 148 GLY A O 1
ATOM 1159 N N . ASP A 1 149 ? 12.050 -7.245 -14.803 1.00 73.62 149 ASP A N 1
ATOM 1160 C CA . ASP A 1 149 ? 12.211 -8.161 -15.953 1.00 73.62 149 ASP A CA 1
ATOM 1161 C C . ASP A 1 149 ? 11.561 -9.539 -15.690 1.00 73.62 149 ASP A C 1
ATOM 1163 O O . ASP A 1 149 ? 12.051 -10.588 -16.114 1.00 73.62 149 ASP A O 1
ATOM 1167 N N . GLY A 1 150 ? 10.503 -9.576 -14.878 1.00 77.69 150 GLY A N 1
ATOM 1168 C CA . GLY A 1 150 ? 9.857 -10.832 -14.498 1.00 77.69 150 GLY A CA 1
ATOM 1169 C C . GLY A 1 150 ? 8.827 -11.332 -15.524 1.00 77.69 150 GLY A C 1
ATOM 1170 O O . GLY A 1 150 ? 8.413 -10.602 -16.411 1.00 77.69 150 GLY A O 1
ATOM 1171 N N . PRO A 1 151 ? 8.333 -12.575 -15.397 1.00 76.56 151 PRO A N 1
ATOM 1172 C CA . PRO A 1 151 ? 7.440 -13.186 -16.388 1.00 76.56 151 PRO A CA 1
ATOM 1173 C C . PRO A 1 151 ? 6.004 -12.629 -16.372 1.00 76.56 151 PRO A C 1
ATOM 1175 O O . PRO A 1 151 ? 5.154 -13.068 -17.152 1.00 76.56 151 PRO A O 1
ATOM 1178 N N . ILE A 1 152 ? 5.678 -11.725 -15.442 1.00 80.88 152 ILE A N 1
ATOM 1179 C CA . ILE A 1 152 ? 4.320 -11.214 -15.267 1.00 80.88 152 ILE A CA 1
ATOM 1180 C C . ILE A 1 152 ? 4.118 -10.015 -16.196 1.00 80.88 152 ILE A C 1
ATOM 1182 O O . ILE A 1 152 ? 4.329 -8.869 -15.808 1.00 80.88 152 ILE A O 1
ATOM 1186 N N . GLY A 1 153 ? 3.656 -10.275 -17.417 1.00 82.50 153 GLY A N 1
ATOM 1187 C CA . GLY A 1 153 ? 3.255 -9.210 -18.338 1.00 82.50 153 GLY A CA 1
ATOM 1188 C C . GLY A 1 153 ? 2.018 -8.436 -17.857 1.00 82.50 153 GLY A C 1
ATOM 1189 O O . GLY A 1 153 ? 1.271 -8.889 -16.987 1.00 82.50 153 GLY A O 1
ATOM 1190 N N . VAL A 1 154 ? 1.747 -7.287 -18.483 1.00 82.38 154 VAL A N 1
ATOM 1191 C CA . VAL A 1 154 ? 0.674 -6.342 -18.098 1.00 82.38 154 VAL A CA 1
ATOM 1192 C C . VAL A 1 154 ? -0.703 -7.004 -17.918 1.00 82.38 154 VAL A C 1
ATOM 1194 O O . VAL A 1 154 ? -1.409 -6.707 -16.955 1.00 82.38 154 VAL A O 1
ATOM 1197 N N . GLY A 1 155 ? -1.088 -7.919 -18.815 1.00 85.12 155 GLY A N 1
ATOM 1198 C CA . GLY A 1 155 ? -2.392 -8.592 -18.761 1.00 85.12 155 GLY A CA 1
ATOM 1199 C C . GLY A 1 155 ? -2.534 -9.549 -17.573 1.00 85.12 155 GLY A C 1
ATOM 1200 O O . GLY A 1 155 ? -3.486 -9.444 -16.799 1.00 85.12 155 GLY A O 1
ATOM 1201 N N . LEU A 1 156 ? -1.566 -10.456 -17.392 1.00 87.81 156 LEU A N 1
ATOM 1202 C CA . LEU A 1 156 ? -1.557 -11.387 -16.259 1.00 87.81 156 LEU A CA 1
ATOM 1203 C C . LEU A 1 156 ? -1.380 -10.634 -14.934 1.00 87.81 156 LEU A C 1
ATOM 1205 O O . LEU A 1 156 ? -2.051 -10.945 -13.952 1.00 87.81 156 LEU A O 1
ATOM 1209 N N . GLY A 1 157 ? -0.536 -9.602 -14.927 1.00 87.88 157 GLY A N 1
ATOM 1210 C CA . GLY A 1 157 ? -0.331 -8.720 -13.787 1.00 87.88 157 GLY A CA 1
ATOM 1211 C C . GLY A 1 157 ? -1.615 -8.042 -13.329 1.00 87.88 157 GLY A C 1
ATOM 1212 O O . GLY A 1 157 ? -1.915 -8.068 -12.140 1.00 87.88 157 GLY A O 1
ATOM 1213 N N . ALA A 1 158 ? -2.441 -7.541 -14.251 1.00 90.56 158 ALA A N 1
ATOM 1214 C CA . ALA A 1 158 ? -3.740 -6.968 -13.902 1.00 90.56 158 ALA A CA 1
ATOM 1215 C C . ALA A 1 158 ? -4.660 -7.984 -13.198 1.00 90.56 158 ALA A C 1
ATOM 1217 O O . ALA A 1 158 ? -5.281 -7.645 -12.191 1.00 90.56 158 ALA A O 1
ATOM 1218 N N . LEU A 1 159 ? -4.710 -9.239 -13.666 1.00 92.94 159 LEU A N 1
ATOM 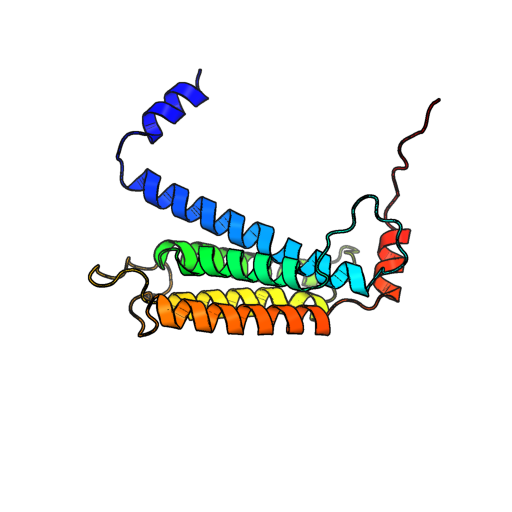1219 C CA . LEU A 1 159 ? -5.493 -10.300 -13.014 1.00 92.94 159 LEU A CA 1
ATOM 1220 C C . LEU A 1 159 ? -4.960 -10.630 -11.616 1.00 92.94 159 LEU A C 1
ATOM 1222 O O . LEU A 1 159 ? -5.738 -10.748 -10.669 1.00 92.94 159 LEU A O 1
ATOM 1226 N N . ILE A 1 160 ? -3.638 -10.731 -11.467 1.00 93.88 160 ILE A N 1
ATOM 1227 C CA . ILE A 1 160 ? -3.009 -10.961 -10.163 1.00 93.88 160 ILE A CA 1
ATOM 1228 C C . ILE A 1 160 ? -3.296 -9.786 -9.222 1.00 93.88 160 ILE A C 1
ATOM 1230 O O . ILE A 1 160 ? -3.611 -10.008 -8.056 1.00 93.88 160 ILE A O 1
ATOM 1234 N N . ILE A 1 161 ? -3.273 -8.547 -9.719 1.00 94.56 161 ILE A N 1
ATOM 1235 C CA . ILE A 1 161 ? -3.611 -7.349 -8.944 1.00 94.56 161 ILE A CA 1
ATOM 1236 C C . ILE A 1 161 ? -5.078 -7.358 -8.514 1.00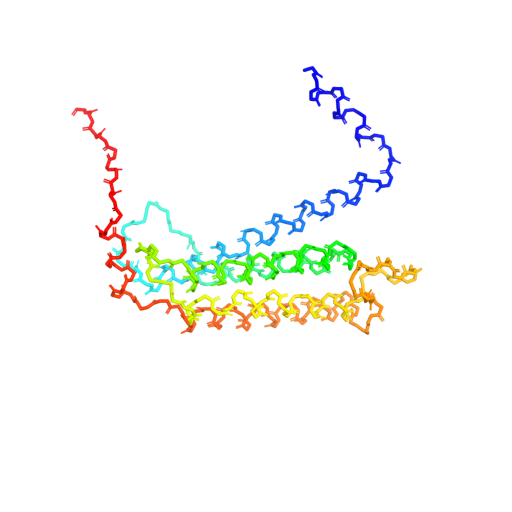 94.56 161 ILE A C 1
ATOM 1238 O O . ILE A 1 161 ? -5.354 -6.983 -7.375 1.00 94.56 161 ILE A O 1
ATOM 1242 N N . VAL A 1 162 ? -6.020 -7.818 -9.349 1.00 95.19 162 VAL A N 1
ATOM 1243 C CA . VAL A 1 162 ? -7.420 -8.020 -8.924 1.00 95.19 162 VAL A CA 1
ATOM 1244 C C . VAL A 1 162 ? -7.465 -8.973 -7.732 1.00 95.19 162 VAL A C 1
ATOM 1246 O O . VAL A 1 162 ? -8.010 -8.622 -6.685 1.00 95.19 162 VAL A O 1
ATOM 1249 N N . VAL A 1 163 ? -6.855 -10.154 -7.863 1.00 95.94 163 VAL A N 1
ATOM 1250 C CA . VAL A 1 163 ? -6.843 -11.174 -6.804 1.00 95.94 163 VAL A CA 1
ATOM 1251 C C . VAL A 1 163 ? -6.184 -10.631 -5.535 1.00 95.94 163 VAL A C 1
ATOM 1253 O O . VAL A 1 163 ? -6.761 -10.728 -4.455 1.00 95.94 163 VAL A O 1
ATOM 1256 N N . TRP A 1 164 ? -5.023 -9.990 -5.656 1.00 96.31 164 TRP A N 1
ATOM 1257 C CA . TRP A 1 164 ? -4.302 -9.387 -4.539 1.00 96.31 164 TRP A CA 1
ATOM 1258 C C . TRP A 1 164 ? -5.118 -8.298 -3.838 1.00 96.31 164 TRP A C 1
ATOM 1260 O O . TRP A 1 164 ? -5.208 -8.276 -2.611 1.00 96.31 164 TRP A O 1
ATOM 1270 N N . SER A 1 165 ? -5.779 -7.433 -4.611 1.00 95.88 165 SER A N 1
ATOM 1271 C CA . SER A 1 165 ? -6.632 -6.366 -4.083 1.00 95.88 165 SER A CA 1
ATOM 1272 C C . SER A 1 165 ? -7.798 -6.933 -3.282 1.00 95.88 165 SER A C 1
ATOM 1274 O O . SER A 1 165 ? -8.079 -6.455 -2.186 1.00 95.88 165 SER A O 1
ATOM 1276 N N . VAL A 1 166 ? -8.443 -7.981 -3.799 1.00 95.88 166 VAL A N 1
ATOM 1277 C CA . VAL A 1 166 ? -9.536 -8.688 -3.125 1.00 95.88 166 VAL A CA 1
ATOM 1278 C C . VAL A 1 166 ? -9.048 -9.339 -1.830 1.00 95.88 166 VAL A C 1
ATOM 1280 O O . VAL A 1 166 ? -9.662 -9.149 -0.780 1.00 95.88 166 VAL A O 1
ATOM 1283 N N . LEU A 1 167 ? -7.924 -10.060 -1.881 1.00 96.56 167 LEU A N 1
ATOM 1284 C CA . LEU A 1 167 ? -7.336 -10.722 -0.716 1.00 96.56 167 LEU A CA 1
ATOM 1285 C C . LEU A 1 167 ? -7.004 -9.722 0.393 1.00 96.56 167 LEU A C 1
ATOM 1287 O O . LEU A 1 167 ? -7.416 -9.916 1.535 1.00 96.56 167 LEU A O 1
ATOM 1291 N N . ILE A 1 168 ? -6.313 -8.630 0.057 1.00 96.56 168 ILE A N 1
ATOM 1292 C CA . ILE A 1 168 ? -5.959 -7.588 1.024 1.00 96.56 168 ILE A CA 1
ATOM 1293 C C . ILE A 1 168 ? -7.198 -6.877 1.556 1.00 96.56 168 ILE A C 1
ATOM 1295 O O . ILE A 1 168 ? -7.272 -6.630 2.758 1.00 96.56 168 ILE A O 1
ATOM 1299 N N . TYR A 1 169 ? -8.187 -6.587 0.708 1.00 95.06 169 TYR A N 1
ATOM 1300 C CA . TYR A 1 169 ? -9.430 -5.965 1.149 1.00 95.06 169 TYR A CA 1
ATOM 1301 C C . TYR A 1 169 ? -10.124 -6.822 2.211 1.00 95.06 169 TYR A C 1
ATOM 1303 O O . TYR A 1 169 ? -10.418 -6.343 3.307 1.00 95.06 169 TYR A O 1
ATOM 1311 N N . TYR A 1 170 ? -10.332 -8.111 1.941 1.00 94.50 170 TYR A N 1
ATOM 1312 C CA . TYR A 1 170 ? -10.962 -9.003 2.912 1.00 94.50 170 TYR A CA 1
ATOM 1313 C C . TYR A 1 170 ? -10.090 -9.248 4.145 1.00 94.50 170 TYR A C 1
ATOM 1315 O O . TYR A 1 170 ? -10.626 -9.290 5.254 1.00 94.50 170 TYR A O 1
ATOM 1323 N N . TYR A 1 171 ? -8.766 -9.334 3.989 1.00 95.31 171 TYR A N 1
ATOM 1324 C CA . TYR A 1 171 ? -7.842 -9.443 5.115 1.00 95.31 171 TYR A CA 1
ATOM 1325 C C . TYR A 1 171 ? -7.947 -8.228 6.043 1.00 95.31 171 TYR A C 1
ATOM 1327 O O . TYR A 1 171 ? -8.169 -8.390 7.242 1.00 95.31 171 TYR A O 1
ATOM 1335 N N . ALA A 1 172 ? -7.903 -7.014 5.489 1.00 93.12 172 ALA A N 1
ATOM 1336 C CA . ALA A 1 172 ? -8.079 -5.768 6.229 1.00 93.12 172 ALA A CA 1
ATOM 1337 C C . ALA A 1 172 ? -9.443 -5.711 6.941 1.00 93.12 172 ALA A C 1
ATOM 1339 O O . ALA A 1 172 ? -9.517 -5.318 8.107 1.00 93.12 172 ALA A O 1
ATOM 1340 N N . MET A 1 173 ? -10.521 -6.182 6.300 1.00 93.69 173 MET A N 1
ATOM 1341 C CA . MET A 1 173 ? -11.828 -6.266 6.959 1.00 93.69 173 MET A CA 1
ATOM 1342 C C . MET A 1 173 ? -11.859 -7.314 8.075 1.00 93.69 173 MET A C 1
ATOM 1344 O O . MET A 1 173 ? -12.586 -7.119 9.048 1.00 93.69 173 MET A O 1
ATOM 1348 N N . ALA A 1 174 ? -11.106 -8.409 7.967 1.00 91.06 174 ALA A N 1
ATOM 1349 C CA . ALA A 1 174 ? -11.044 -9.457 8.984 1.00 91.06 174 ALA A CA 1
ATOM 1350 C C . ALA A 1 174 ? -10.238 -9.031 10.221 1.00 91.06 174 ALA A C 1
ATOM 1352 O O . ALA A 1 174 ? -10.614 -9.370 11.342 1.00 91.06 174 ALA A O 1
ATOM 1353 N N . VAL A 1 175 ? -9.161 -8.260 10.034 1.00 91.88 175 VAL A N 1
ATOM 1354 C CA . VAL A 1 175 ? -8.319 -7.769 11.139 1.00 91.88 175 VAL A CA 1
ATOM 1355 C C . VAL A 1 175 ? -8.781 -6.435 11.727 1.00 91.88 175 VAL A C 1
ATOM 1357 O O . VAL A 1 175 ? -8.194 -5.973 12.701 1.00 91.88 175 VAL A O 1
ATOM 1360 N N . ARG A 1 176 ? -9.831 -5.819 11.166 1.00 88.88 176 ARG A N 1
ATOM 1361 C CA . ARG A 1 176 ? -10.367 -4.520 11.602 1.00 88.88 176 ARG A CA 1
ATOM 1362 C C . ARG A 1 176 ? -10.599 -4.453 13.117 1.00 88.88 176 ARG A C 1
ATOM 1364 O O . ARG A 1 176 ? -10.992 -5.437 13.746 1.00 88.88 176 ARG A O 1
ATOM 1371 N N . LEU A 1 177 ? -10.460 -3.256 13.690 1.00 86.44 177 LEU A N 1
ATOM 1372 C CA . LEU A 1 177 ? -10.738 -3.036 15.112 1.00 86.44 177 LEU A CA 1
ATOM 1373 C C . LEU A 1 177 ? -12.192 -3.404 15.487 1.00 86.44 177 LEU A C 1
ATOM 1375 O O . LEU A 1 177 ? -13.108 -3.125 14.704 1.00 86.44 177 LEU A O 1
ATOM 1379 N N . PRO A 1 178 ? -12.429 -3.970 16.688 1.00 83.50 178 PRO A N 1
ATOM 1380 C CA . PRO A 1 178 ? -13.776 -4.233 17.192 1.00 83.50 178 PRO A CA 1
ATOM 1381 C C . PRO A 1 178 ? -14.586 -2.945 17.382 1.00 83.50 178 PRO A C 1
ATOM 1383 O O . PRO A 1 178 ? -14.073 -1.966 17.929 1.00 83.50 178 PRO A O 1
ATOM 1386 N N . SER A 1 179 ? -15.876 -2.976 17.033 1.00 80.94 179 SER A N 1
ATOM 1387 C CA . SER A 1 179 ? -16.789 -1.820 17.086 1.00 80.94 179 SER A CA 1
ATOM 1388 C C . SER A 1 179 ? -16.793 -1.104 18.442 1.00 80.94 179 SER A C 1
ATOM 1390 O O . SER A 1 179 ? -16.744 0.120 18.495 1.00 80.94 179 SER A O 1
ATOM 1392 N N . ARG A 1 180 ? -16.742 -1.860 19.550 1.00 76.44 180 ARG A N 1
ATOM 1393 C CA . ARG A 1 180 ? -16.705 -1.311 20.919 1.00 76.44 180 ARG A CA 1
ATOM 1394 C C . ARG A 1 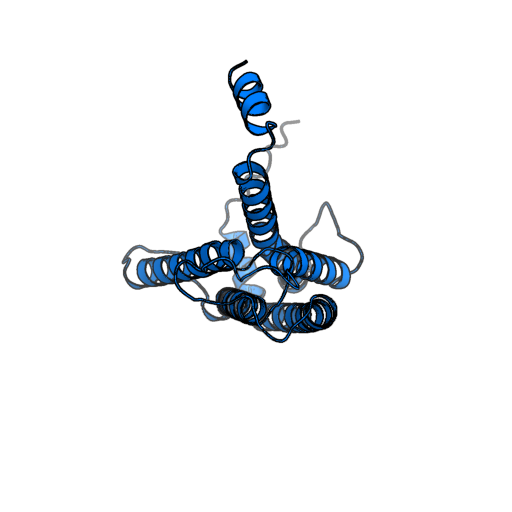180 ? -15.496 -0.401 21.170 1.00 76.44 180 ARG A C 1
ATOM 1396 O O . ARG A 1 180 ? -15.623 0.616 21.841 1.00 76.44 180 ARG A O 1
ATOM 1403 N N . ARG A 1 181 ? -14.320 -0.763 20.647 1.00 79.88 181 ARG A N 1
ATOM 1404 C CA . ARG A 1 181 ? -13.087 0.021 20.827 1.00 79.88 181 ARG A CA 1
ATOM 1405 C C . ARG A 1 181 ? -13.098 1.261 19.935 1.00 79.88 181 ARG A C 1
ATOM 1407 O O . ARG A 1 181 ? -12.716 2.331 20.391 1.00 79.88 181 ARG A O 1
ATOM 1414 N N . VAL A 1 182 ? -13.605 1.129 18.710 1.00 81.25 182 VAL A N 1
ATOM 1415 C CA . VAL A 1 182 ? -13.776 2.264 17.792 1.00 81.25 182 VAL A CA 1
ATOM 1416 C C . VAL A 1 182 ? -14.726 3.308 18.386 1.00 81.25 182 VAL A C 1
ATOM 1418 O O . VAL A 1 182 ? -14.372 4.482 18.409 1.00 81.25 182 VAL A O 1
ATOM 1421 N N . ALA A 1 183 ? -15.864 2.892 18.954 1.00 80.38 183 ALA A N 1
ATOM 1422 C CA . ALA A 1 183 ? -16.789 3.796 19.644 1.00 80.38 183 ALA A CA 1
ATOM 1423 C C . ALA A 1 183 ? -16.099 4.574 20.779 1.00 80.38 183 ALA A C 1
ATOM 1425 O O . ALA A 1 183 ? -16.191 5.796 20.825 1.00 80.38 183 ALA A O 1
ATOM 1426 N N . SER A 1 184 ? -15.293 3.894 21.605 1.00 78.88 184 SER A N 1
ATOM 1427 C CA . SER A 1 184 ? -14.540 4.555 22.682 1.00 78.88 184 SER A CA 1
ATOM 1428 C C . SER A 1 184 ? -13.503 5.574 22.190 1.00 78.88 184 SER A C 1
ATOM 1430 O O . SER A 1 184 ? -13.126 6.472 22.936 1.00 78.88 184 SER A O 1
ATOM 1432 N N . TYR A 1 185 ? -13.004 5.439 20.957 1.00 79.94 185 TYR A N 1
ATOM 1433 C CA . TYR A 1 185 ? -12.087 6.414 20.357 1.00 79.94 185 TYR A CA 1
ATOM 1434 C C . TYR A 1 185 ? -12.837 7.614 19.782 1.00 79.94 185 TYR A C 1
ATOM 1436 O O . TYR A 1 185 ? -12.366 8.741 19.915 1.00 79.94 185 TYR A O 1
ATOM 1444 N N . VAL A 1 186 ? -14.019 7.388 19.205 1.00 78.62 186 VAL A N 1
ATOM 1445 C CA . VAL A 1 186 ? -14.903 8.469 18.754 1.00 78.62 186 VAL A CA 1
ATOM 1446 C C . VAL A 1 186 ? -15.364 9.315 19.943 1.00 78.62 186 VAL A C 1
ATOM 1448 O O . VAL A 1 186 ? -15.239 10.529 19.886 1.00 78.62 186 VAL A O 1
ATOM 1451 N N . GLU A 1 187 ? -15.782 8.692 21.049 1.00 78.38 187 GLU A N 1
ATOM 1452 C CA . GLU A 1 187 ? -16.195 9.396 22.279 1.00 78.38 187 GLU A CA 1
ATOM 1453 C C . GLU A 1 187 ? -15.072 10.236 22.908 1.00 78.38 187 GLU A C 1
ATOM 1455 O O . GLU A 1 187 ? -15.329 11.282 23.497 1.00 78.38 187 GLU A O 1
ATOM 1460 N N . LYS A 1 188 ? -13.817 9.787 22.790 1.00 74.19 188 LYS A N 1
ATOM 1461 C CA . LYS A 1 188 ? -12.640 10.505 23.307 1.00 74.19 188 LYS A CA 1
ATOM 1462 C C . LYS A 1 188 ? -12.161 11.629 22.395 1.00 74.19 188 LYS A C 1
ATOM 1464 O O . LYS A 1 188 ? -11.341 12.435 22.827 1.00 74.19 188 LYS A O 1
ATOM 1469 N N . THR A 1 189 ? -12.616 11.665 21.145 1.00 71.12 189 THR A N 1
ATOM 1470 C CA . THR A 1 189 ? -12.252 12.728 20.210 1.00 71.12 189 THR A CA 1
ATOM 1471 C C . THR A 1 189 ? -13.192 13.903 20.471 1.00 71.12 189 THR A C 1
ATOM 1473 O O . THR A 1 189 ? -14.401 13.728 20.305 1.00 71.12 189 THR A O 1
ATOM 1476 N N . PRO A 1 190 ? -12.697 15.083 20.898 1.00 59.09 190 PRO A N 1
ATOM 1477 C CA . PRO A 1 190 ? -13.545 16.252 21.082 1.00 59.09 190 PRO A CA 1
ATOM 1478 C C . PRO A 1 190 ? -14.276 16.519 19.769 1.00 59.09 190 PRO A C 1
ATOM 1480 O O . PRO A 1 190 ? -13.658 16.804 18.744 1.00 59.09 190 PRO A O 1
ATOM 1483 N N . THR A 1 191 ? -15.593 16.343 19.779 1.00 60.16 191 THR A N 1
ATOM 1484 C CA . THR A 1 191 ? -16.421 16.799 18.672 1.00 60.16 191 THR A CA 1
ATOM 1485 C C . THR A 1 191 ? -16.470 18.309 18.824 1.00 60.16 191 THR A C 1
ATOM 1487 O O . THR A 1 191 ? -17.214 18.808 19.666 1.00 60.16 191 THR A O 1
ATOM 1490 N N . ASP A 1 192 ? -15.654 19.033 18.057 1.00 50.84 192 ASP A N 1
ATOM 1491 C CA . ASP A 1 192 ? -15.931 20.437 17.766 1.00 50.84 192 ASP A CA 1
ATOM 1492 C C . ASP A 1 192 ? -17.275 20.452 17.034 1.00 50.84 192 ASP A C 1
ATOM 1494 O O . ASP A 1 192 ? -17.362 20.325 15.811 1.00 50.84 192 ASP A O 1
ATOM 1498 N N . ALA A 1 193 ? -18.360 20.501 17.806 1.00 48.84 193 ALA A N 1
ATOM 1499 C CA . ALA A 1 193 ? -19.660 20.833 17.272 1.00 48.84 193 ALA A CA 1
ATOM 1500 C C . ALA A 1 193 ? -19.496 22.207 16.606 1.00 48.84 193 ALA A C 1
ATOM 1502 O O . ALA A 1 193 ? -18.970 23.127 17.244 1.00 48.84 193 ALA A O 1
ATOM 1503 N N . PRO A 1 194 ? -19.913 22.385 15.341 1.00 51.28 194 PRO A N 1
ATOM 1504 C CA . PRO A 1 194 ? -20.032 23.726 14.817 1.00 51.28 194 PRO A CA 1
ATOM 1505 C C . PRO A 1 194 ? -21.010 24.439 15.745 1.00 51.28 194 PRO A C 1
ATOM 1507 O O . PRO A 1 194 ? -22.141 23.983 15.906 1.00 51.28 194 PRO A O 1
ATOM 1510 N N . ASN A 1 195 ? -20.560 25.518 16.387 1.00 43.47 195 ASN A N 1
ATOM 1511 C CA . ASN A 1 195 ? -21.446 26.456 17.055 1.00 43.47 195 ASN A CA 1
ATOM 1512 C C . ASN A 1 195 ? -22.537 26.838 16.049 1.00 43.47 195 ASN A C 1
ATOM 1514 O O . ASN A 1 195 ? -22.307 27.655 15.157 1.00 43.47 195 ASN A O 1
ATOM 1518 N N . THR A 1 196 ? -23.721 26.243 16.171 1.00 48.88 196 THR A N 1
ATOM 1519 C CA . THR A 1 196 ? -24.937 26.770 15.566 1.00 48.88 196 THR A CA 1
ATOM 1520 C C . THR A 1 196 ? -25.293 28.018 16.359 1.00 48.88 196 THR A C 1
ATOM 1522 O O . THR A 1 196 ? -26.086 27.974 17.294 1.00 48.88 196 THR A O 1
ATOM 1525 N N . ALA A 1 197 ? -24.615 29.117 16.033 1.00 45.56 197 ALA A N 1
ATOM 1526 C CA . ALA A 1 197 ? -25.047 30.457 16.373 1.00 45.56 197 ALA A CA 1
ATOM 1527 C C . ALA A 1 197 ? -26.074 30.877 15.315 1.00 45.56 197 ALA A C 1
ATOM 1529 O O . ALA A 1 197 ? -25.717 31.182 14.176 1.00 45.56 197 ALA A O 1
ATOM 1530 N N . GLY A 1 198 ? -27.344 30.828 15.707 1.00 38.59 198 GLY A N 1
ATOM 1531 C CA . GLY A 1 198 ? -28.502 31.357 14.997 1.00 38.59 198 GLY A CA 1
ATOM 1532 C C . GLY A 1 198 ? -29.593 31.641 16.009 1.00 38.59 198 GLY A C 1
ATOM 1533 O O . GLY A 1 198 ? -29.911 30.697 16.765 1.00 38.59 198 GLY A O 1
#

Radius of gyration: 20.32 Å; chains: 1; bounding box: 47×48×52 Å